Protein AF-A0A7S0IZT4-F1 (afdb_monomer)

Structure (mmCIF, N/CA/C/O backbone):
data_AF-A0A7S0IZT4-F1
#
_entry.id   AF-A0A7S0IZT4-F1
#
loop_
_atom_site.group_PDB
_atom_site.id
_atom_site.type_symbol
_atom_site.label_atom_id
_atom_site.label_alt_id
_atom_site.label_comp_id
_atom_site.label_asym_id
_atom_site.label_entity_id
_atom_site.label_seq_id
_atom_site.pdbx_PDB_ins_code
_atom_site.Cartn_x
_atom_site.Cartn_y
_atom_site.Cartn_z
_atom_site.occupancy
_atom_site.B_iso_or_equiv
_atom_site.auth_seq_id
_atom_site.auth_comp_id
_atom_site.auth_asym_id
_atom_site.auth_atom_id
_atom_site.pdbx_PDB_model_num
ATOM 1 N N . MET A 1 1 ? -9.070 1.674 18.987 1.00 66.88 1 MET A N 1
ATOM 2 C CA . MET A 1 1 ? -8.496 2.097 17.703 1.00 66.88 1 MET A CA 1
ATOM 3 C C . MET A 1 1 ? -9.563 2.800 16.899 1.00 66.88 1 MET A C 1
ATOM 5 O O . MET A 1 1 ? -10.712 2.363 16.929 1.00 66.88 1 MET A O 1
ATOM 9 N N . THR A 1 2 ? -9.201 3.891 16.240 1.00 89.88 2 THR A N 1
ATOM 10 C CA . THR A 1 2 ? -10.061 4.582 15.277 1.00 89.88 2 THR A CA 1
ATOM 11 C C . THR A 1 2 ? -10.132 3.794 13.964 1.00 89.88 2 THR A C 1
ATOM 13 O O . THR A 1 2 ? -9.333 2.888 13.719 1.00 89.88 2 THR A O 1
ATOM 16 N N . THR A 1 3 ? -11.087 4.129 13.096 1.00 91.69 3 THR A N 1
ATOM 17 C CA . THR A 1 3 ? -11.193 3.531 11.754 1.00 91.69 3 THR A CA 1
ATOM 18 C C . THR A 1 3 ? -9.904 3.720 10.945 1.00 91.69 3 THR A C 1
ATOM 20 O O . THR A 1 3 ? -9.439 2.771 10.318 1.00 91.69 3 THR A O 1
ATOM 23 N N . SER A 1 4 ? -9.287 4.904 11.008 1.00 93.06 4 SER A N 1
ATOM 24 C CA . SER A 1 4 ? -8.013 5.214 10.340 1.00 93.06 4 SER A CA 1
ATOM 25 C C . SER A 1 4 ? -6.856 4.363 10.869 1.00 93.06 4 SER A C 1
ATOM 27 O O . SER A 1 4 ? -6.096 3.788 10.092 1.00 93.06 4 SER A O 1
ATOM 29 N N . GLU A 1 5 ? -6.775 4.159 12.186 1.00 92.31 5 GLU A N 1
ATOM 30 C CA . GLU A 1 5 ? -5.763 3.276 12.774 1.00 92.31 5 GLU A CA 1
ATOM 31 C C . GLU A 1 5 ? -5.961 1.810 12.347 1.00 92.31 5 GLU A C 1
ATOM 33 O O . GLU A 1 5 ? -4.985 1.113 12.062 1.00 92.31 5 GLU A O 1
ATOM 38 N N . TYR A 1 6 ? -7.212 1.336 12.250 1.00 93.62 6 TYR A N 1
ATOM 39 C CA . TYR A 1 6 ? -7.504 -0.003 11.721 1.00 93.62 6 TYR A CA 1
ATOM 40 C C . TYR A 1 6 ? -7.120 -0.139 10.243 1.00 93.62 6 TYR A C 1
ATOM 42 O O . TYR A 1 6 ? -6.556 -1.166 9.861 1.00 93.62 6 TYR A O 1
ATOM 50 N N . ARG A 1 7 ? -7.355 0.895 9.421 1.00 95.31 7 ARG A N 1
ATOM 51 C CA . ARG A 1 7 ? -6.886 0.936 8.024 1.00 95.31 7 ARG A CA 1
ATOM 52 C C . ARG A 1 7 ? -5.367 0.848 7.952 1.00 95.31 7 ARG A C 1
ATOM 54 O O . ARG A 1 7 ? -4.853 0.034 7.189 1.00 95.31 7 ARG A O 1
ATOM 61 N N . CYS A 1 8 ? -4.653 1.613 8.781 1.00 94.56 8 CYS A N 1
ATOM 62 C CA . CYS A 1 8 ? -3.191 1.566 8.857 1.00 94.56 8 CYS A CA 1
ATOM 63 C C . CYS A 1 8 ? -2.689 0.161 9.195 1.00 94.56 8 CYS A C 1
ATOM 65 O O . CYS A 1 8 ? -1.823 -0.373 8.499 1.00 94.56 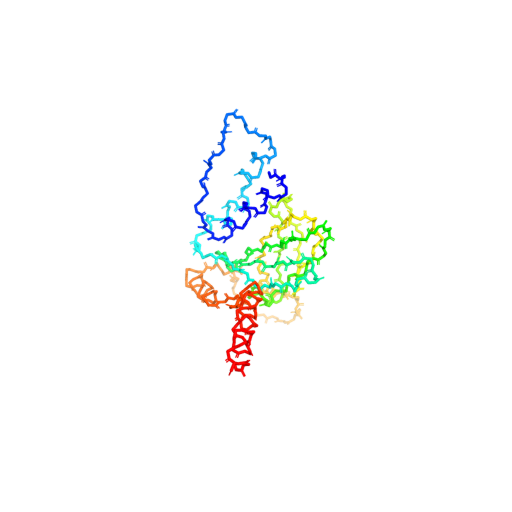8 CYS A O 1
ATOM 67 N N . GLN A 1 9 ? -3.253 -0.453 10.242 1.00 94.56 9 GLN A N 1
ATOM 68 C CA . GLN A 1 9 ? -2.879 -1.802 10.653 1.00 94.56 9 GLN A CA 1
ATOM 69 C C . GLN A 1 9 ? -3.091 -2.795 9.509 1.00 94.56 9 GLN A C 1
ATOM 71 O O . GLN A 1 9 ? -2.168 -3.533 9.168 1.00 94.56 9 GLN A O 1
ATOM 76 N N . PHE A 1 10 ? -4.279 -2.794 8.902 1.00 96.56 10 PHE A N 1
ATOM 77 C CA . PHE A 1 10 ? -4.620 -3.727 7.835 1.00 96.56 10 PHE A CA 1
ATOM 78 C C . PHE A 1 10 ? -3.732 -3.539 6.599 1.00 96.56 10 PHE A C 1
ATOM 80 O O . PHE A 1 10 ? -3.180 -4.514 6.093 1.00 96.56 10 PHE A O 1
ATOM 87 N N . ALA A 1 11 ? -3.510 -2.295 6.167 1.00 97.50 11 ALA A N 1
ATOM 88 C CA . ALA A 1 11 ? -2.683 -1.971 5.007 1.00 97.50 11 ALA A CA 1
ATOM 89 C C . ALA A 1 11 ? -1.222 -2.418 5.175 1.00 97.50 11 ALA A C 1
ATOM 91 O O . ALA A 1 11 ? -0.658 -3.043 4.275 1.00 97.50 11 ALA A O 1
ATOM 92 N N . ILE A 1 12 ? -0.608 -2.142 6.332 1.00 96.56 12 ILE A N 1
ATOM 93 C CA . ILE A 1 12 ? 0.779 -2.548 6.602 1.00 96.56 12 ILE A CA 1
ATOM 94 C C . ILE A 1 12 ? 0.888 -4.074 6.703 1.00 96.56 12 ILE A C 1
ATOM 96 O O . ILE A 1 12 ? 1.792 -4.663 6.107 1.00 96.56 12 ILE A O 1
ATOM 100 N N . TRP A 1 13 ? -0.052 -4.734 7.386 1.00 96.75 13 TRP A N 1
ATOM 101 C CA . TRP A 1 13 ? -0.076 -6.198 7.503 1.00 96.75 13 TRP A CA 1
ATOM 102 C C . TRP A 1 13 ? -0.230 -6.877 6.138 1.00 96.75 13 TRP A C 1
ATOM 104 O O . TRP A 1 13 ? 0.484 -7.835 5.820 1.00 96.75 13 TRP A O 1
ATOM 114 N N . ALA A 1 14 ? -1.117 -6.329 5.303 1.00 97.81 14 ALA A N 1
ATOM 115 C CA . ALA A 1 14 ? -1.338 -6.778 3.941 1.00 97.81 14 ALA A CA 1
ATOM 116 C C . ALA A 1 14 ? -0.065 -6.641 3.096 1.00 97.81 14 ALA A C 1
ATOM 118 O O . ALA A 1 14 ? 0.389 -7.623 2.505 1.00 97.81 14 ALA A O 1
ATOM 119 N N . LEU A 1 15 ? 0.561 -5.460 3.109 1.00 97.75 15 LEU A N 1
ATOM 120 C CA . LEU A 1 15 ? 1.788 -5.175 2.367 1.00 97.75 15 LEU A CA 1
ATOM 121 C C . LEU A 1 15 ? 2.958 -6.080 2.789 1.00 97.75 15 LEU A C 1
ATOM 123 O O . LEU A 1 15 ? 3.748 -6.514 1.948 1.00 97.75 15 LEU A O 1
ATOM 127 N N . MET A 1 16 ? 3.061 -6.402 4.079 1.00 96.25 16 MET A N 1
ATOM 128 C CA . MET A 1 16 ? 4.085 -7.300 4.622 1.00 96.25 16 MET A CA 1
ATOM 129 C C . MET A 1 16 ? 3.834 -8.786 4.316 1.00 96.25 16 MET A C 1
ATOM 131 O O . MET A 1 16 ? 4.639 -9.621 4.726 1.00 96.25 16 MET A O 1
ATOM 135 N N . LYS A 1 17 ? 2.757 -9.126 3.591 1.00 96.50 17 LYS A N 1
ATOM 136 C CA . LYS A 1 17 ? 2.346 -10.512 3.283 1.00 96.50 17 LYS A CA 1
AT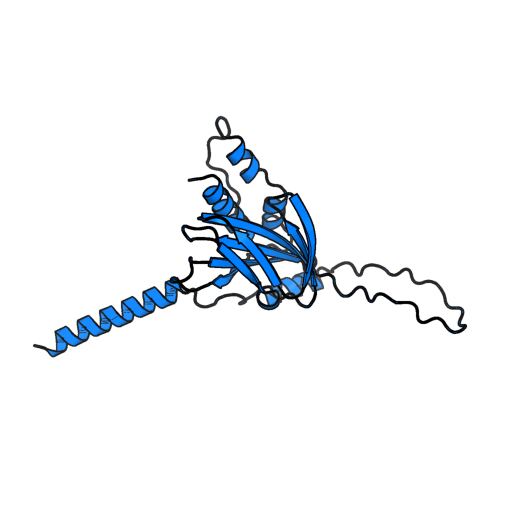OM 137 C C . LYS A 1 17 ? 2.144 -11.357 4.543 1.00 96.50 17 LYS A C 1
ATOM 139 O O . LYS A 1 17 ? 2.363 -12.567 4.539 1.00 96.50 17 LYS A O 1
ATOM 144 N N . ALA A 1 18 ? 1.761 -10.718 5.646 1.00 95.81 18 ALA A N 1
ATOM 145 C CA . ALA A 1 18 ? 1.507 -11.423 6.888 1.00 95.81 18 ALA A CA 1
ATOM 146 C C . ALA A 1 18 ? 0.134 -12.125 6.830 1.00 95.81 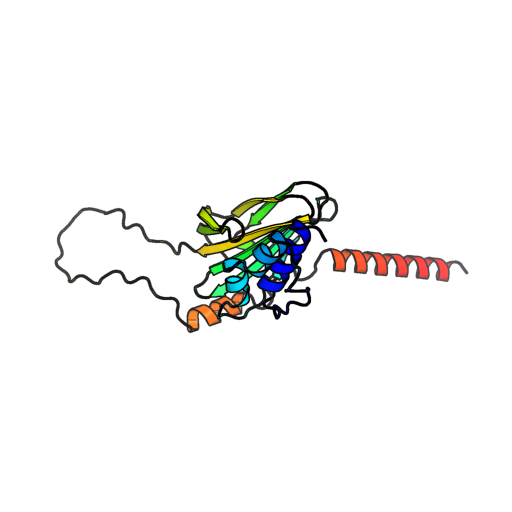18 ALA A C 1
ATOM 148 O O . ALA A 1 18 ? -0.761 -11.653 6.121 1.00 95.81 18 ALA A O 1
ATOM 149 N N . PRO A 1 19 ? -0.060 -13.239 7.562 1.00 95.81 19 PRO A N 1
ATOM 150 C CA . PRO A 1 19 ? -1.351 -13.920 7.614 1.00 95.81 19 PRO A CA 1
ATOM 15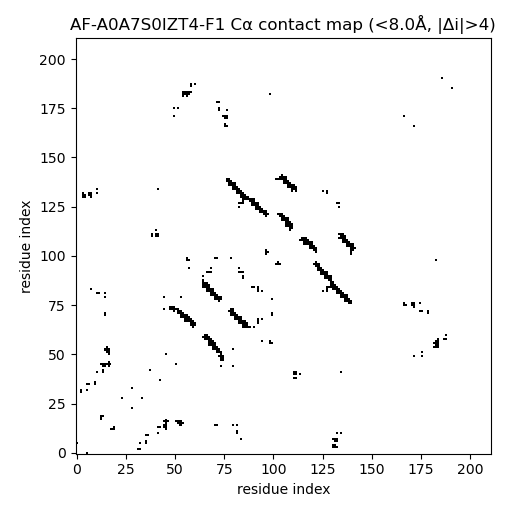1 C C . PRO A 1 19 ? -2.462 -12.986 8.114 1.00 95.81 19 PRO A C 1
ATOM 153 O O . PRO A 1 19 ? -2.328 -12.382 9.182 1.00 95.81 19 PRO A O 1
ATOM 156 N N . LEU A 1 20 ? -3.562 -12.886 7.363 1.00 94.56 20 LEU A N 1
ATOM 157 C CA . LEU A 1 20 ? -4.740 -12.086 7.717 1.00 94.56 20 LEU A CA 1
ATOM 158 C C . LEU A 1 20 ? -5.698 -12.899 8.601 1.00 94.56 20 LEU A C 1
ATOM 160 O O . LEU A 1 20 ? -6.739 -13.374 8.153 1.00 94.56 20 LEU A O 1
ATOM 164 N N . LEU A 1 21 ? -5.316 -13.098 9.864 1.00 91.62 21 LEU A N 1
ATOM 165 C CA . LEU A 1 21 ? -6.144 -13.782 10.861 1.00 91.62 21 LEU A CA 1
ATOM 166 C C . LEU A 1 21 ? -7.001 -12.766 11.621 1.00 91.62 21 LEU A C 1
ATOM 168 O O . LEU A 1 21 ? -6.474 -11.884 12.298 1.00 91.62 21 LEU A O 1
ATOM 172 N N . ILE A 1 22 ? -8.323 -12.905 11.525 1.00 89.50 22 ILE A N 1
ATOM 173 C CA . ILE A 1 22 ? -9.280 -12.030 12.210 1.00 89.50 22 ILE A CA 1
ATOM 174 C C . ILE A 1 22 ? -9.554 -12.598 13.605 1.00 89.50 22 ILE A C 1
ATOM 176 O O . ILE A 1 22 ? -9.986 -13.740 13.739 1.00 89.50 22 ILE A O 1
ATOM 180 N N . SER A 1 23 ? -9.308 -11.798 14.641 1.00 86.25 23 SER A N 1
ATOM 181 C CA . SER A 1 23 ? -9.591 -12.148 16.042 1.00 86.25 23 SER A CA 1
ATOM 182 C C . SER A 1 23 ? -10.772 -11.380 16.641 1.00 86.25 23 SER A C 1
ATOM 184 O O . SER A 1 23 ? -11.119 -11.595 17.801 1.00 86.25 23 SER A O 1
ATOM 186 N N . THR A 1 24 ? -11.376 -10.465 15.881 1.00 85.31 24 THR A N 1
ATOM 187 C CA . THR A 1 24 ? -12.525 -9.677 16.329 1.00 85.31 24 THR A CA 1
ATOM 188 C C . THR A 1 24 ? -13.806 -10.507 16.294 1.00 85.31 24 THR A C 1
ATOM 190 O O . THR A 1 24 ? -13.928 -11.454 15.518 1.00 85.31 24 THR A O 1
ATOM 193 N N . ASP A 1 25 ? -14.778 -10.145 17.133 1.00 88.50 25 ASP A N 1
ATOM 194 C CA . ASP A 1 25 ? -16.096 -10.779 17.123 1.00 88.50 25 ASP A CA 1
ATOM 195 C C . ASP A 1 25 ? -16.802 -10.501 15.788 1.00 88.50 25 ASP A C 1
ATOM 197 O O . ASP A 1 25 ? -17.251 -9.386 15.516 1.00 88.50 25 ASP A O 1
ATOM 201 N N . VAL A 1 26 ? -16.885 -11.529 14.942 1.00 88.19 26 VAL A N 1
ATOM 202 C CA . VAL A 1 26 ? -17.502 -11.430 13.616 1.00 88.19 26 VAL A CA 1
ATOM 203 C C . VAL A 1 26 ? -19.024 -11.314 13.666 1.00 88.19 26 VAL A C 1
ATOM 205 O O . VAL A 1 26 ? -19.631 -10.900 12.683 1.00 88.19 26 VAL A O 1
ATOM 208 N N . THR A 1 27 ? -19.644 -11.648 14.801 1.00 89.75 27 THR A N 1
ATOM 209 C CA . THR A 1 27 ? -21.096 -11.527 14.991 1.00 89.75 27 THR A CA 1
ATOM 210 C C . THR A 1 27 ? -21.519 -10.102 15.340 1.00 89.75 27 THR A C 1
ATOM 212 O O . THR A 1 27 ? -22.672 -9.733 15.125 1.00 89.75 27 THR A O 1
ATOM 215 N N . ASN A 1 28 ? -20.578 -9.291 15.831 1.00 89.94 28 ASN A N 1
ATOM 216 C CA . ASN A 1 28 ? -20.824 -7.944 16.330 1.00 89.94 28 ASN A CA 1
ATOM 217 C C . ASN A 1 28 ? -19.724 -6.959 15.899 1.00 89.94 28 ASN A C 1
ATOM 219 O O . ASN A 1 28 ? -19.143 -6.240 16.716 1.00 89.94 28 ASN A O 1
ATOM 223 N N . MET A 1 29 ? -19.410 -6.929 14.602 1.00 90.56 29 MET A N 1
ATOM 224 C CA . MET A 1 29 ? -18.477 -5.949 14.044 1.00 90.56 29 MET A CA 1
ATOM 225 C C . MET A 1 29 ? -19.197 -4.737 13.452 1.00 90.56 29 MET A C 1
ATOM 227 O O . MET A 1 29 ? -20.296 -4.841 12.910 1.00 90.56 29 MET A O 1
ATOM 231 N N . SER A 1 30 ? -18.553 -3.572 13.528 1.00 92.62 30 SER A N 1
ATOM 232 C CA . SER A 1 30 ? -19.069 -2.368 12.874 1.00 92.62 30 SER A CA 1
ATOM 233 C C . SER A 1 30 ? -18.979 -2.490 11.349 1.00 92.62 30 SER A C 1
ATOM 235 O O . SER A 1 30 ? -18.071 -3.142 10.830 1.00 92.62 30 SER A O 1
ATOM 237 N N . ALA A 1 31 ? -19.867 -1.806 10.623 1.00 93.25 31 ALA A N 1
ATOM 238 C CA . ALA A 1 31 ? -19.817 -1.761 9.159 1.00 93.25 31 ALA A CA 1
ATOM 239 C C . ALA A 1 31 ? -18.469 -1.229 8.638 1.00 93.25 31 ALA A C 1
ATOM 241 O O . ALA A 1 31 ? -17.926 -1.776 7.687 1.00 93.25 31 ALA A O 1
ATOM 242 N N . ALA A 1 32 ? -17.886 -0.236 9.318 1.00 92.81 32 ALA A N 1
ATOM 243 C CA . ALA A 1 32 ? -16.570 0.302 8.975 1.00 92.81 32 ALA A CA 1
ATOM 244 C C . ALA A 1 32 ? -15.444 -0.730 9.168 1.00 92.81 32 ALA A C 1
ATOM 246 O O . ALA A 1 32 ? -14.514 -0.799 8.372 1.00 92.81 32 ALA A O 1
ATOM 247 N N . THR A 1 33 ? -15.517 -1.558 10.216 1.00 92.75 33 THR A N 1
ATOM 248 C CA . THR A 1 33 ? -14.560 -2.657 10.421 1.00 92.75 33 THR A CA 1
ATOM 249 C C . THR A 1 33 ? -14.703 -3.712 9.332 1.00 92.75 33 THR A C 1
ATOM 251 O O . THR A 1 33 ? -13.692 -4.166 8.800 1.00 92.75 33 THR A O 1
ATOM 254 N N . LEU A 1 34 ? -15.941 -4.079 8.989 1.00 93.94 34 LEU A N 1
ATOM 255 C CA . LEU A 1 34 ? -16.211 -5.029 7.917 1.00 93.94 34 LEU A CA 1
ATOM 256 C C . LEU A 1 34 ? -15.647 -4.520 6.590 1.00 93.94 34 LEU A C 1
ATOM 258 O O . LEU A 1 34 ? -14.902 -5.249 5.954 1.00 93.94 34 LEU A O 1
ATOM 262 N N . GLU A 1 35 ? -15.923 -3.264 6.234 1.00 95.12 35 GLU A N 1
ATOM 263 C CA . GLU A 1 35 ? -15.427 -2.613 5.016 1.00 95.12 35 GLU A CA 1
ATOM 264 C C . GLU A 1 35 ? -13.899 -2.699 4.897 1.00 95.12 35 GLU A C 1
ATOM 266 O O . GLU A 1 35 ? -13.380 -3.076 3.847 1.00 95.12 35 GLU A O 1
ATOM 271 N N . ILE A 1 36 ? -13.175 -2.424 5.990 1.00 95.38 36 ILE A N 1
ATOM 272 C CA . ILE A 1 36 ? -11.712 -2.544 6.030 1.00 95.38 36 ILE A CA 1
ATOM 273 C C . ILE A 1 36 ? -11.286 -3.995 5.800 1.00 95.38 36 ILE A C 1
ATOM 275 O O . ILE A 1 36 ? -10.463 -4.260 4.928 1.00 95.38 36 ILE A O 1
ATOM 279 N N . LEU A 1 37 ? -11.843 -4.936 6.569 1.00 95.31 37 LEU A N 1
ATOM 280 C CA . LEU A 1 37 ? -11.445 -6.345 6.524 1.00 95.31 37 LEU A CA 1
ATOM 281 C C . LEU A 1 37 ? -11.852 -7.043 5.221 1.00 95.31 37 LEU A C 1
ATOM 283 O O . LEU A 1 37 ? -11.232 -8.039 4.859 1.00 95.31 37 LEU A O 1
ATOM 287 N N . SER A 1 38 ? -12.872 -6.537 4.525 1.00 96.12 38 SER A N 1
ATOM 288 C CA . SER A 1 38 ? -13.353 -7.059 3.246 1.00 96.12 38 SER A CA 1
ATOM 289 C C . SER A 1 38 ? -12.814 -6.306 2.029 1.00 96.12 38 SER A C 1
ATOM 291 O O . SER A 1 38 ? -13.245 -6.598 0.914 1.00 96.12 38 SER A O 1
ATOM 293 N N . ASN A 1 39 ? -11.907 -5.335 2.199 1.00 98.12 39 ASN A N 1
ATOM 294 C CA . ASN A 1 39 ? -11.353 -4.582 1.075 1.00 98.12 39 ASN A CA 1
ATOM 295 C C . ASN A 1 39 ? -10.545 -5.515 0.155 1.00 98.12 39 ASN A C 1
ATOM 297 O O . ASN A 1 39 ? -9.425 -5.930 0.466 1.00 98.12 39 ASN A O 1
ATOM 301 N N . THR A 1 40 ? -11.132 -5.842 -0.995 1.00 98.31 40 THR A N 1
ATOM 302 C CA . THR A 1 40 ? -10.590 -6.833 -1.934 1.00 98.31 40 THR A CA 1
ATOM 303 C C . THR A 1 40 ? -9.277 -6.398 -2.575 1.00 98.31 40 THR A C 1
ATOM 305 O O . THR A 1 40 ? -8.425 -7.249 -2.816 1.00 98.31 40 THR A O 1
ATOM 308 N N . ASP A 1 41 ? -9.058 -5.098 -2.771 1.00 98.50 41 ASP A N 1
ATOM 309 C CA . ASP A 1 41 ? -7.831 -4.571 -3.368 1.00 98.50 41 ASP A CA 1
ATOM 310 C C . ASP A 1 41 ? -6.642 -4.698 -2.408 1.00 98.50 41 ASP A C 1
ATOM 312 O O . ASP A 1 41 ? -5.560 -5.153 -2.789 1.00 98.50 41 ASP A O 1
ATOM 316 N N . VAL A 1 42 ? -6.848 -4.387 -1.126 1.00 98.38 42 VAL A N 1
ATOM 317 C CA . VAL A 1 42 ? -5.823 -4.572 -0.087 1.00 98.38 42 VAL A CA 1
ATOM 318 C C . VAL A 1 42 ? -5.568 -6.063 0.176 1.00 98.38 42 VAL A C 1
ATOM 320 O O . VAL A 1 42 ? -4.417 -6.478 0.345 1.00 98.38 42 VAL A O 1
ATOM 323 N N . ILE A 1 43 ? -6.606 -6.905 0.132 1.00 98.56 43 ILE A N 1
ATOM 324 C CA . ILE A 1 43 ? -6.446 -8.367 0.195 1.00 98.56 43 ILE A CA 1
ATOM 325 C C . ILE A 1 43 ? -5.651 -8.878 -1.012 1.00 98.56 43 ILE A C 1
ATOM 327 O O . ILE A 1 43 ? -4.757 -9.706 -0.839 1.00 98.56 43 ILE A O 1
ATOM 331 N N . ALA A 1 44 ? -5.910 -8.372 -2.220 1.00 98.38 44 ALA A N 1
ATOM 332 C CA . ALA A 1 44 ? -5.175 -8.753 -3.424 1.00 98.38 44 ALA A CA 1
ATOM 333 C C . ALA A 1 44 ? -3.693 -8.368 -3.333 1.00 98.38 44 ALA A C 1
ATOM 335 O O . ALA A 1 44 ? -2.835 -9.133 -3.774 1.00 98.38 44 ALA A O 1
ATOM 336 N N . ILE A 1 45 ? -3.368 -7.236 -2.693 1.00 98.44 45 ILE A N 1
ATOM 337 C CA . ILE A 1 45 ? -1.983 -6.917 -2.332 1.00 98.44 45 ILE A CA 1
ATOM 338 C C . ILE A 1 45 ? -1.418 -8.018 -1.435 1.00 98.44 45 ILE A C 1
ATOM 340 O O . ILE A 1 45 ? -0.343 -8.518 -1.736 1.00 98.44 45 ILE A O 1
ATOM 344 N N . ASN A 1 46 ? -2.097 -8.436 -0.366 1.00 98.44 46 ASN A N 1
ATOM 345 C CA . ASN A 1 46 ? -1.587 -9.483 0.528 1.00 98.44 46 ASN A CA 1
ATOM 346 C C . ASN A 1 46 ? -1.404 -10.843 -0.171 1.00 98.44 46 ASN A C 1
ATOM 348 O O . ASN A 1 46 ? -0.393 -11.507 0.046 1.00 98.44 46 ASN A O 1
ATOM 352 N N . GLN A 1 47 ? -2.352 -11.221 -1.028 1.00 97.81 47 GLN A N 1
ATOM 353 C CA . GLN A 1 47 ? -2.438 -12.530 -1.684 1.00 97.81 47 GLN A CA 1
ATOM 354 C C . GLN A 1 47 ? -1.730 -12.595 -3.048 1.00 97.81 47 GLN A C 1
ATOM 356 O O . GLN A 1 47 ? -1.831 -13.599 -3.751 1.00 97.81 47 GLN A O 1
ATOM 361 N N . ASP A 1 48 ? -1.018 -11.539 -3.449 1.00 97.75 48 ASP A N 1
ATOM 362 C CA . ASP A 1 48 ? -0.307 -11.522 -4.726 1.00 97.75 48 ASP A CA 1
ATOM 363 C C . ASP A 1 48 ? 0.705 -12.675 -4.835 1.00 97.75 48 ASP A C 1
ATOM 365 O O . ASP A 1 48 ? 1.510 -12.910 -3.927 1.00 97.75 48 ASP A O 1
ATOM 369 N N . ALA A 1 49 ? 0.692 -13.341 -5.993 1.00 94.88 49 ALA A N 1
ATOM 370 C CA . ALA A 1 49 ? 1.449 -14.560 -6.266 1.00 94.88 49 ALA A CA 1
ATOM 371 C C . ALA A 1 49 ? 2.972 -14.410 -6.118 1.00 94.88 49 ALA A C 1
ATOM 373 O O . ALA A 1 49 ? 3.667 -15.413 -5.955 1.00 94.88 49 ALA A O 1
ATOM 374 N N . LEU A 1 50 ? 3.505 -13.182 -6.153 1.00 93.88 50 LEU A N 1
ATOM 375 C CA . LEU A 1 50 ? 4.931 -12.952 -5.956 1.00 93.88 50 LEU A CA 1
ATOM 376 C C . LEU A 1 50 ? 5.373 -13.253 -4.517 1.00 93.88 50 LEU A C 1
ATOM 378 O O . LEU A 1 50 ? 6.530 -13.603 -4.294 1.00 93.88 50 LEU A O 1
ATOM 382 N N . GLY A 1 51 ? 4.476 -13.100 -3.534 1.00 93.50 51 GLY A N 1
ATOM 383 C CA . GLY A 1 51 ? 4.729 -13.454 -2.132 1.00 93.50 51 GLY A CA 1
ATOM 384 C C . GLY A 1 51 ? 5.850 -12.664 -1.441 1.00 93.50 51 GLY A C 1
ATOM 385 O O . GLY A 1 51 ? 6.310 -13.051 -0.370 1.00 93.50 51 GLY A O 1
ATOM 386 N N . VAL A 1 52 ? 6.322 -11.561 -2.030 1.00 95.12 52 VAL A N 1
ATOM 387 C CA . VAL A 1 52 ? 7.420 -10.758 -1.474 1.00 95.12 52 VAL A CA 1
ATOM 388 C C . VAL A 1 52 ? 6.874 -9.662 -0.563 1.00 95.12 52 VAL A C 1
ATOM 390 O O . VAL A 1 52 ? 6.087 -8.821 -0.993 1.00 95.12 52 VAL A O 1
ATOM 393 N N . ALA A 1 53 ? 7.327 -9.646 0.692 1.00 95.38 53 ALA A N 1
ATOM 394 C CA . ALA A 1 53 ? 6.977 -8.613 1.663 1.00 95.38 53 ALA A CA 1
ATOM 395 C C . ALA A 1 53 ? 7.466 -7.223 1.235 1.00 95.38 53 ALA A C 1
ATOM 397 O O . ALA A 1 53 ? 8.636 -7.041 0.874 1.00 95.38 53 ALA A O 1
ATOM 398 N N . GLY A 1 54 ? 6.570 -6.238 1.329 1.00 95.19 54 GLY A N 1
ATOM 399 C CA . GLY A 1 54 ? 6.923 -4.833 1.195 1.00 95.19 54 GLY A CA 1
ATOM 400 C C . GLY A 1 54 ? 7.735 -4.318 2.380 1.00 95.19 54 GLY A C 1
ATOM 401 O O . GLY A 1 54 ? 7.919 -4.989 3.398 1.00 95.19 54 GLY A O 1
ATOM 402 N N . ARG A 1 55 ? 8.299 -3.126 2.204 1.00 94.56 55 ARG A N 1
ATOM 403 C CA . ARG A 1 55 ? 9.321 -2.550 3.076 1.00 94.56 55 ARG A CA 1
ATOM 404 C C . ARG A 1 55 ? 9.169 -1.048 3.167 1.00 94.56 55 ARG A C 1
ATOM 406 O O . ARG A 1 55 ? 8.656 -0.415 2.250 1.00 94.56 55 ARG A O 1
ATOM 413 N N . LEU A 1 56 ? 9.696 -0.482 4.243 1.00 94.38 56 LEU A N 1
ATOM 414 C CA . LEU A 1 56 ? 9.891 0.953 4.366 1.00 94.38 56 LEU A CA 1
ATOM 415 C C . LEU A 1 56 ? 10.936 1.402 3.336 1.00 94.38 56 LEU A C 1
ATOM 417 O O . LEU A 1 56 ? 12.081 0.945 3.373 1.00 94.38 56 LEU A O 1
ATOM 421 N N . VAL A 1 57 ? 10.538 2.271 2.410 1.00 93.75 57 VAL A N 1
ATOM 422 C CA . VAL A 1 57 ? 11.411 2.802 1.350 1.00 93.75 57 VAL A CA 1
ATOM 423 C C . VAL A 1 57 ? 11.769 4.268 1.564 1.00 93.75 57 VAL A C 1
ATOM 425 O O . VAL A 1 57 ? 12.802 4.718 1.079 1.00 93.75 57 VAL A O 1
ATOM 428 N N . GLU A 1 58 ? 10.970 4.998 2.341 1.00 90.88 58 GLU A N 1
ATOM 429 C CA . GLU A 1 58 ? 11.279 6.358 2.772 1.00 90.88 58 GLU A CA 1
ATOM 430 C C . GLU A 1 58 ? 10.684 6.622 4.158 1.00 90.88 58 GLU A C 1
ATOM 432 O O . GLU A 1 58 ? 9.554 6.233 4.444 1.00 90.88 58 GLU A O 1
ATOM 437 N N . GLU A 1 59 ? 11.438 7.303 5.015 1.00 89.25 59 GLU A N 1
ATOM 438 C CA . GLU A 1 59 ? 10.979 7.785 6.317 1.00 89.25 59 GLU A CA 1
ATOM 439 C C . GLU A 1 59 ? 11.454 9.224 6.494 1.00 89.25 59 GLU A C 1
ATOM 441 O O . GLU A 1 59 ? 12.643 9.516 6.336 1.00 89.25 59 GLU A O 1
ATOM 446 N N . ARG A 1 60 ? 10.519 10.127 6.794 1.00 80.00 60 ARG A N 1
ATOM 447 C CA . ARG A 1 60 ? 10.824 11.530 7.070 1.00 80.00 60 ARG A CA 1
ATOM 448 C C . ARG A 1 60 ? 11.198 11.706 8.555 1.00 80.00 60 ARG A C 1
ATOM 450 O O . ARG A 1 60 ? 10.671 10.964 9.390 1.00 80.00 60 ARG A O 1
ATOM 457 N N . PRO A 1 61 ? 12.104 12.643 8.907 1.00 66.25 61 PRO A N 1
ATOM 458 C CA . PRO A 1 61 ? 12.571 12.777 10.283 1.00 66.25 61 PRO A CA 1
ATOM 459 C C . PRO A 1 61 ? 11.463 13.168 11.291 1.00 66.25 61 PRO A C 1
ATOM 461 O O . PRO A 1 61 ? 10.409 13.666 10.893 1.00 66.25 61 PRO A O 1
ATOM 464 N N . PRO A 1 62 ? 11.684 12.930 12.601 1.00 58.31 62 PRO A N 1
ATOM 465 C CA . PRO A 1 62 ? 10.692 13.113 13.673 1.00 58.31 62 PRO A CA 1
ATOM 466 C C . PRO A 1 62 ? 10.096 14.513 13.824 1.00 58.31 62 PRO A C 1
ATOM 468 O O . PRO A 1 62 ? 8.965 14.660 14.273 1.00 58.31 62 PRO A O 1
ATOM 471 N N . ASP A 1 63 ? 10.856 15.542 13.463 1.00 63.28 63 ASP A N 1
ATOM 472 C CA . ASP A 1 63 ? 10.410 16.936 13.459 1.00 63.28 63 ASP A CA 1
ATOM 473 C C . ASP A 1 63 ? 9.367 17.223 12.365 1.00 63.28 63 ASP A C 1
ATOM 475 O O . ASP A 1 63 ? 8.662 18.229 12.425 1.00 63.28 63 ASP A O 1
ATOM 479 N N . ALA A 1 64 ? 9.211 16.310 11.404 1.00 57.97 64 ALA A N 1
ATOM 480 C CA . ALA A 1 64 ? 8.237 16.370 10.331 1.00 57.97 64 ALA A CA 1
ATOM 481 C C . ALA A 1 64 ? 7.287 15.160 10.380 1.00 57.97 64 ALA A C 1
ATOM 483 O O . ALA A 1 64 ? 7.454 14.195 9.640 1.00 57.97 64 ALA A O 1
ATOM 484 N N . ALA A 1 65 ? 6.273 15.230 11.247 1.00 66.69 65 ALA A N 1
ATOM 485 C CA . ALA A 1 65 ? 5.063 14.391 11.278 1.00 66.69 65 ALA A CA 1
ATOM 486 C C . ALA A 1 65 ? 5.227 12.855 11.138 1.00 66.69 65 ALA A C 1
ATOM 488 O O . ALA A 1 65 ? 4.247 12.157 10.891 1.00 66.69 65 ALA A O 1
ATOM 489 N N . HIS A 1 66 ? 6.434 12.305 11.321 1.00 83.94 66 HIS A N 1
ATOM 490 C CA . HIS A 1 66 ? 6.731 10.870 11.231 1.00 83.94 66 HIS A CA 1
ATOM 491 C C . HIS A 1 66 ? 6.156 10.182 9.976 1.00 83.94 66 HIS A C 1
ATOM 493 O O . HIS A 1 66 ? 5.585 9.092 10.044 1.00 83.94 66 HIS A O 1
ATOM 499 N N . LEU A 1 67 ? 6.296 10.828 8.819 1.00 91.75 67 LEU A N 1
ATOM 500 C CA . LEU A 1 67 ? 5.743 10.335 7.557 1.00 91.75 67 LEU A CA 1
ATOM 501 C C . LEU A 1 67 ? 6.562 9.166 7.013 1.00 91.75 67 LEU A C 1
ATOM 503 O O . LEU A 1 67 ? 7.794 9.227 6.964 1.00 91.75 67 LEU A O 1
ATOM 507 N N . GLN A 1 68 ? 5.876 8.121 6.562 1.00 94.12 68 GLN A N 1
ATOM 508 C CA . GLN A 1 68 ? 6.506 6.923 6.021 1.00 94.12 68 GLN A CA 1
ATOM 509 C C . GLN A 1 68 ? 5.932 6.564 4.652 1.00 94.12 68 GLN A C 1
ATOM 511 O O . GLN A 1 68 ? 4.728 6.654 4.414 1.00 94.12 68 GLN A O 1
ATOM 516 N N . VAL A 1 69 ? 6.808 6.103 3.765 1.00 95.94 69 VAL A N 1
ATOM 517 C CA . VAL A 1 69 ? 6.447 5.489 2.488 1.00 95.94 69 VAL A CA 1
ATOM 518 C C . VAL A 1 69 ? 6.916 4.050 2.532 1.00 95.94 69 VAL A C 1
ATOM 520 O O . VAL A 1 69 ? 8.112 3.763 2.642 1.00 95.94 69 VAL A O 1
ATOM 523 N N . TRP A 1 70 ? 5.961 3.142 2.431 1.00 97.56 70 TRP A N 1
ATOM 524 C CA . TRP A 1 70 ? 6.210 1.722 2.308 1.00 97.56 70 TRP A CA 1
ATOM 525 C C . TRP A 1 70 ? 5.883 1.280 0.891 1.00 97.56 70 TRP A C 1
ATOM 527 O O . TRP A 1 70 ? 4.936 1.773 0.281 1.00 97.56 70 TRP A O 1
ATOM 537 N N . ALA A 1 71 ? 6.662 0.348 0.358 1.00 97.69 71 ALA A N 1
ATOM 538 C CA . ALA A 1 71 ? 6.402 -0.209 -0.955 1.00 97.69 71 ALA A CA 1
ATOM 539 C C . ALA A 1 71 ? 6.845 -1.668 -1.048 1.00 97.69 71 ALA A C 1
ATOM 541 O O . ALA A 1 71 ? 7.751 -2.104 -0.335 1.00 97.69 71 ALA A O 1
ATOM 542 N N . GLY A 1 72 ? 6.209 -2.433 -1.926 1.00 96.69 72 GLY A N 1
ATOM 543 C CA . GLY A 1 72 ? 6.552 -3.829 -2.176 1.00 96.69 72 GLY A CA 1
ATOM 544 C C . GLY A 1 72 ? 6.222 -4.244 -3.603 1.00 96.69 72 GLY A C 1
ATOM 545 O O . GLY A 1 72 ? 5.260 -3.727 -4.179 1.00 96.69 72 GLY A O 1
ATOM 546 N N . PRO A 1 73 ? 6.993 -5.174 -4.186 1.00 97.00 73 PRO A N 1
ATOM 547 C CA . PRO A 1 73 ? 6.721 -5.642 -5.529 1.00 97.00 73 PRO A CA 1
ATOM 548 C C . PRO A 1 73 ? 5.489 -6.542 -5.530 1.00 97.00 73 PRO A C 1
ATOM 550 O O . PRO A 1 73 ? 5.261 -7.334 -4.613 1.00 97.00 73 PRO A O 1
ATOM 553 N N . LEU A 1 74 ? 4.731 -6.440 -6.609 1.00 97.12 74 LEU A N 1
ATOM 554 C CA . LEU A 1 74 ? 3.667 -7.360 -6.972 1.00 97.12 74 LEU A CA 1
ATOM 555 C C . LEU A 1 74 ? 4.028 -8.044 -8.294 1.00 97.12 74 LEU A C 1
ATOM 557 O O . LEU A 1 74 ? 4.924 -7.601 -9.021 1.00 97.12 74 LEU A O 1
ATOM 561 N N . SER A 1 75 ? 3.312 -9.116 -8.611 1.00 94.38 75 SER A N 1
ATOM 562 C CA . SER A 1 75 ? 3.392 -9.791 -9.906 1.00 94.38 75 SER A CA 1
ATOM 563 C C . SER A 1 75 ? 3.164 -8.819 -11.070 1.00 94.38 75 SER A C 1
ATOM 565 O O . SER A 1 75 ? 2.489 -7.788 -10.922 1.00 94.38 75 SER A O 1
ATOM 567 N N . ALA A 1 76 ? 3.709 -9.157 -12.242 1.00 91.19 76 ALA A N 1
ATOM 568 C CA . ALA A 1 76 ? 3.596 -8.342 -13.454 1.00 91.19 76 ALA A CA 1
ATOM 569 C C . ALA A 1 76 ? 4.240 -6.942 -13.337 1.00 91.19 76 ALA A C 1
ATOM 571 O O . ALA A 1 76 ? 3.742 -5.965 -13.893 1.00 91.19 76 ALA A O 1
ATOM 572 N N . GLY A 1 77 ? 5.332 -6.823 -12.572 1.00 91.38 77 GLY A N 1
ATOM 573 C CA . GLY A 1 77 ? 6.101 -5.575 -12.444 1.00 91.38 77 GLY A CA 1
ATOM 574 C C . GLY A 1 77 ? 5.391 -4.447 -11.688 1.00 91.38 77 GLY A C 1
ATOM 575 O O . GLY A 1 77 ? 5.915 -3.338 -11.604 1.00 91.38 77 GLY A O 1
ATOM 576 N N . ARG A 1 78 ? 4.207 -4.712 -11.130 1.00 96.12 78 ARG A N 1
ATOM 577 C CA . ARG A 1 78 ? 3.438 -3.746 -10.340 1.00 96.12 78 ARG A CA 1
ATOM 578 C C . ARG A 1 78 ? 4.092 -3.510 -8.977 1.00 96.12 78 ARG A C 1
ATOM 580 O O . ARG A 1 78 ? 4.884 -4.326 -8.493 1.00 96.12 78 ARG A O 1
ATOM 587 N N . VAL A 1 79 ? 3.719 -2.410 -8.332 1.00 97.75 79 VAL A N 1
ATOM 588 C CA . VAL A 1 79 ? 4.162 -2.053 -6.978 1.00 97.75 79 VAL A CA 1
ATOM 589 C C . VAL A 1 79 ? 2.960 -1.701 -6.115 1.00 97.75 79 VAL A C 1
ATOM 591 O O . VAL A 1 79 ? 2.153 -0.862 -6.499 1.00 97.75 79 VAL A O 1
ATOM 594 N N . ALA A 1 80 ? 2.867 -2.300 -4.931 1.00 98.44 80 ALA A N 1
ATOM 595 C CA . ALA A 1 80 ? 1.991 -1.813 -3.872 1.00 98.44 80 ALA A CA 1
ATOM 596 C C . ALA A 1 80 ? 2.704 -0.695 -3.107 1.00 98.44 80 ALA A C 1
ATOM 598 O O . ALA A 1 80 ? 3.863 -0.864 -2.724 1.00 98.44 80 ALA A O 1
ATOM 599 N N . VAL A 1 81 ? 2.019 0.420 -2.867 1.00 98.31 81 VAL A N 1
ATOM 600 C CA . VAL A 1 81 ? 2.541 1.585 -2.147 1.00 98.31 81 VAL A CA 1
ATOM 601 C C . VAL A 1 81 ? 1.594 1.945 -1.017 1.00 98.31 81 VAL A C 1
ATOM 603 O O . VAL A 1 81 ? 0.383 2.004 -1.202 1.00 98.31 81 VAL A O 1
ATOM 606 N N . VAL A 1 82 ? 2.159 2.218 0.150 1.00 98.38 82 VAL A N 1
ATOM 607 C CA . VAL A 1 82 ? 1.439 2.654 1.339 1.00 98.38 82 VAL A CA 1
ATOM 608 C C . VAL A 1 82 ? 2.071 3.953 1.834 1.00 98.38 82 VAL A C 1
ATOM 610 O O . VAL A 1 82 ? 3.245 3.981 2.208 1.00 98.38 82 VAL A O 1
ATOM 613 N N . LEU A 1 83 ? 1.294 5.034 1.813 1.00 97.69 83 LEU A N 1
ATOM 614 C CA . LEU A 1 83 ? 1.670 6.333 2.368 1.00 97.69 83 LEU A CA 1
ATOM 615 C C . LEU A 1 83 ? 1.057 6.439 3.760 1.00 97.69 83 LEU A C 1
ATOM 617 O O . LEU A 1 83 ? -0.164 6.489 3.882 1.00 97.69 83 LEU A O 1
ATOM 621 N N . TRP A 1 84 ? 1.887 6.444 4.799 1.00 96.44 84 TRP A N 1
ATOM 622 C CA . TRP A 1 84 ? 1.427 6.397 6.183 1.00 96.44 84 TRP A CA 1
ATOM 623 C C . TRP A 1 84 ? 1.798 7.676 6.926 1.00 96.44 84 TRP A C 1
ATOM 625 O O . TRP A 1 84 ? 2.978 8.013 7.070 1.00 96.44 84 TRP A O 1
ATOM 635 N N . ASN A 1 85 ? 0.775 8.378 7.412 1.00 94.94 85 ASN A N 1
ATOM 636 C CA . ASN A 1 85 ? 0.933 9.521 8.292 1.00 94.94 85 ASN A CA 1
ATOM 637 C C . ASN A 1 85 ? 0.814 9.071 9.751 1.00 94.94 85 ASN A C 1
ATOM 639 O O . ASN A 1 85 ? -0.259 8.685 10.207 1.00 94.94 85 ASN A O 1
ATOM 643 N N . ARG A 1 86 ? 1.922 9.135 10.491 1.00 91.81 86 ARG A N 1
ATOM 644 C CA . ARG A 1 86 ? 1.959 8.821 11.929 1.00 91.81 86 ARG A CA 1
ATOM 645 C C . ARG A 1 86 ? 1.899 10.069 12.811 1.00 91.81 86 ARG A C 1
ATOM 647 O O . ARG A 1 86 ? 2.120 9.974 14.015 1.00 91.81 86 ARG A O 1
ATOM 654 N N . GLY A 1 87 ? 1.695 11.232 12.202 1.00 90.75 87 GLY A N 1
ATOM 655 C CA . GLY A 1 87 ? 1.581 12.511 12.876 1.00 90.75 87 GLY A CA 1
ATOM 656 C C . GLY A 1 87 ? 0.147 12.836 13.278 1.00 90.75 87 GLY A C 1
ATOM 657 O O . GLY A 1 87 ? -0.809 12.160 12.907 1.00 90.75 87 GLY A O 1
ATOM 658 N N . GLU A 1 88 ? 0.022 13.938 14.012 1.00 90.31 88 GLU A N 1
ATOM 659 C CA . GLU A 1 88 ? -1.230 14.397 14.629 1.00 90.31 88 GLU A CA 1
ATOM 660 C C . GLU A 1 88 ? -2.076 15.307 13.724 1.00 90.31 88 GLU A C 1
ATOM 662 O O . GLU A 1 88 ? -3.175 15.719 14.088 1.00 90.31 88 GLU A O 1
ATOM 667 N N . THR A 1 89 ? -1.574 15.661 12.540 1.00 92.12 89 THR A N 1
ATOM 668 C CA . THR A 1 89 ? -2.257 16.547 11.589 1.00 92.12 89 THR A CA 1
ATOM 669 C C . THR A 1 89 ? -2.236 15.957 10.191 1.00 92.12 89 THR A C 1
ATOM 671 O O . THR A 1 89 ? -1.418 15.090 9.894 1.00 92.12 89 THR A O 1
ATOM 674 N N . MET A 1 90 ? -3.134 16.421 9.318 1.00 94.69 90 MET A N 1
ATOM 675 C CA . MET A 1 90 ? -3.088 16.068 7.899 1.00 94.69 90 MET A CA 1
ATOM 676 C C . MET A 1 90 ? -1.769 16.541 7.281 1.00 94.69 90 MET A C 1
ATOM 678 O O . MET A 1 90 ? -1.339 17.670 7.521 1.00 94.69 90 MET A O 1
ATOM 682 N N . GLN A 1 91 ? -1.140 15.682 6.484 1.00 94.50 91 GLN A N 1
ATOM 683 C CA . GLN A 1 91 ? 0.160 15.947 5.878 1.00 94.50 91 GLN A CA 1
ATOM 684 C C . GLN A 1 91 ? 0.186 15.514 4.421 1.00 94.50 91 GLN A C 1
ATOM 686 O O . GLN A 1 91 ? -0.395 14.494 4.049 1.00 94.50 91 GLN A O 1
ATOM 691 N N . GLU A 1 92 ? 0.918 16.269 3.608 1.00 94.50 92 GLU A N 1
ATOM 692 C CA . GLU A 1 92 ? 1.234 15.871 2.245 1.00 94.50 92 GLU A CA 1
ATOM 693 C C . GLU A 1 92 ? 2.427 14.904 2.252 1.00 94.50 92 GLU A C 1
ATOM 695 O O . GLU A 1 92 ? 3.538 15.234 2.691 1.00 94.50 92 GLU A O 1
ATOM 700 N N . ILE A 1 93 ? 2.195 13.692 1.754 1.00 94.56 93 ILE A N 1
ATOM 701 C CA . ILE A 1 93 ? 3.213 12.659 1.596 1.00 94.56 93 ILE A CA 1
ATOM 702 C C . ILE A 1 93 ? 3.553 12.529 0.115 1.00 94.56 93 ILE A C 1
ATOM 704 O O . ILE A 1 93 ? 2.678 12.342 -0.731 1.00 94.56 93 ILE A O 1
ATOM 708 N N . LEU A 1 94 ? 4.851 12.592 -0.179 1.00 93.56 94 LEU A N 1
ATOM 709 C CA . LEU A 1 94 ? 5.422 12.434 -1.510 1.00 93.56 94 LEU A CA 1
ATOM 710 C C . LEU A 1 94 ? 6.185 11.109 -1.555 1.00 93.56 94 LEU A C 1
ATOM 712 O O . LEU A 1 94 ? 7.196 10.945 -0.876 1.00 93.56 94 LEU A O 1
ATOM 716 N N . GLY A 1 95 ? 5.706 10.173 -2.367 1.00 93.31 95 GLY A N 1
ATOM 717 C CA . GLY A 1 95 ? 6.382 8.921 -2.678 1.00 93.31 95 GLY A CA 1
ATOM 718 C C . GLY A 1 95 ? 7.100 9.008 -4.021 1.00 93.31 95 GLY A C 1
ATOM 719 O O . GLY A 1 95 ? 6.457 9.108 -5.065 1.00 93.31 95 GLY A O 1
ATOM 720 N N . ARG A 1 96 ? 8.435 8.959 -4.018 1.00 92.81 96 ARG A N 1
ATOM 721 C CA . ARG A 1 96 ? 9.236 8.977 -5.253 1.00 92.81 96 ARG A CA 1
ATOM 722 C C . ARG A 1 96 ? 9.286 7.601 -5.905 1.00 92.81 96 ARG A C 1
ATOM 724 O O . ARG A 1 96 ? 9.608 6.617 -5.245 1.00 92.81 96 ARG A O 1
ATOM 731 N N . PHE A 1 97 ? 9.081 7.549 -7.218 1.00 93.06 97 PHE A N 1
ATOM 732 C CA . PHE A 1 97 ? 9.092 6.297 -7.984 1.00 93.06 97 PHE A CA 1
ATOM 733 C C . PHE A 1 97 ? 10.455 5.602 -7.950 1.00 93.06 97 PHE A C 1
ATOM 735 O O . PHE A 1 97 ? 10.513 4.379 -7.841 1.00 93.06 97 PHE A O 1
ATOM 742 N N . VAL A 1 98 ? 11.551 6.368 -7.914 1.00 90.06 98 VAL A N 1
ATOM 743 C CA . VAL A 1 98 ? 12.907 5.809 -7.777 1.00 90.06 98 VAL A CA 1
ATOM 744 C C . VAL A 1 98 ? 13.072 4.991 -6.489 1.00 90.06 98 VAL A C 1
ATOM 746 O O . VAL A 1 98 ? 13.675 3.922 -6.516 1.00 90.06 98 VAL A O 1
ATOM 749 N N . ASN A 1 99 ? 12.444 5.418 -5.386 1.00 90.88 99 ASN A N 1
ATOM 750 C CA . ASN A 1 99 ? 12.445 4.686 -4.113 1.00 90.88 99 ASN A CA 1
ATOM 751 C C . ASN A 1 99 ? 11.537 3.447 -4.156 1.00 90.88 99 ASN A C 1
ATOM 753 O O . ASN A 1 99 ? 11.554 2.634 -3.244 1.00 90.88 99 ASN A O 1
ATOM 757 N N . MET A 1 100 ? 10.733 3.297 -5.204 1.00 93.19 100 MET A N 1
ATOM 758 C CA . MET A 1 100 ? 9.825 2.176 -5.450 1.00 93.19 100 MET A CA 1
ATOM 759 C C . MET A 1 100 ? 10.322 1.298 -6.604 1.00 93.19 100 MET A C 1
ATOM 761 O O . MET A 1 100 ? 9.591 0.438 -7.081 1.00 93.19 100 MET A O 1
ATOM 765 N N . GLN A 1 101 ? 11.556 1.523 -7.071 1.00 90.62 101 GLN A N 1
ATOM 766 C CA . GLN A 1 101 ? 12.149 0.856 -8.233 1.00 90.62 101 GLN A CA 1
ATOM 767 C C . GLN A 1 101 ? 11.351 0.997 -9.536 1.00 90.62 101 GLN A C 1
ATOM 769 O O . GLN A 1 101 ? 11.485 0.170 -10.440 1.00 90.62 101 GLN A O 1
ATOM 774 N N . LEU A 1 102 ? 10.532 2.042 -9.624 1.00 90.06 102 LEU A N 1
ATOM 775 C CA . LEU A 1 102 ? 9.786 2.406 -10.816 1.00 90.06 102 LEU A CA 1
ATOM 776 C C . LEU A 1 102 ? 10.552 3.470 -11.598 1.00 90.06 102 LEU A C 1
ATOM 778 O O . LEU A 1 102 ? 11.132 4.396 -11.027 1.00 90.06 102 LEU A O 1
ATOM 782 N N . GLU A 1 103 ? 10.507 3.344 -12.918 1.00 86.50 103 GLU A N 1
ATOM 783 C CA . GLU A 1 103 ? 11.084 4.291 -13.865 1.00 86.50 103 GLU A CA 1
ATOM 784 C C . GLU A 1 103 ? 9.967 4.882 -14.730 1.00 86.50 103 GLU A C 1
ATOM 786 O O . GLU A 1 103 ? 9.009 4.192 -15.078 1.00 86.50 103 GLU A O 1
ATOM 791 N N . GLY A 1 104 ? 10.086 6.166 -15.075 1.00 88.38 104 GLY A N 1
ATOM 792 C CA . GLY A 1 104 ? 9.107 6.856 -15.914 1.00 88.38 104 GLY A CA 1
ATOM 793 C C . GLY A 1 104 ? 7.742 7.004 -15.240 1.00 88.38 104 GLY A C 1
ATOM 794 O O . GLY A 1 104 ? 7.633 7.592 -14.158 1.00 88.38 104 GLY A O 1
ATOM 795 N N . SER A 1 105 ? 6.707 6.499 -15.911 1.00 94.00 105 SER A N 1
ATOM 796 C CA . SER A 1 105 ? 5.308 6.653 -15.524 1.00 94.00 105 SER A CA 1
ATOM 797 C C . SER A 1 105 ? 4.630 5.339 -15.143 1.00 94.00 105 SER A C 1
ATOM 799 O O . SER A 1 105 ? 4.991 4.248 -15.589 1.00 94.00 105 SER A O 1
ATOM 801 N N . ALA A 1 106 ? 3.617 5.455 -14.294 1.00 96.19 106 ALA A N 1
ATOM 802 C CA . ALA A 1 106 ? 2.793 4.350 -13.845 1.00 96.19 106 ALA A CA 1
ATOM 803 C C . ALA A 1 106 ? 1.337 4.800 -13.744 1.00 96.19 106 ALA A C 1
ATOM 805 O O . ALA A 1 106 ? 1.049 5.931 -13.347 1.00 96.19 106 ALA A O 1
ATOM 806 N N . ARG A 1 107 ? 0.420 3.894 -14.075 1.00 97.50 107 ARG A N 1
ATOM 807 C CA . ARG A 1 107 ? -0.993 4.044 -13.746 1.00 97.50 107 ARG A CA 1
ATOM 808 C C . ARG A 1 107 ? -1.174 3.824 -12.250 1.00 97.50 107 ARG A C 1
ATOM 810 O O . ARG A 1 107 ? -0.650 2.846 -11.715 1.00 97.50 107 ARG A O 1
ATOM 817 N N . VAL A 1 108 ? -1.879 4.734 -11.595 1.00 98.31 108 VAL A N 1
ATOM 818 C CA . VAL A 1 108 ? -2.069 4.761 -10.147 1.00 98.31 108 VAL A CA 1
ATOM 819 C C . VAL A 1 108 ? -3.507 4.389 -9.840 1.00 98.31 108 VAL A C 1
ATOM 821 O O . VAL A 1 108 ? -4.424 5.102 -10.225 1.00 98.31 108 VAL A O 1
ATOM 824 N N . TYR A 1 109 ? -3.693 3.302 -9.106 1.00 98.62 109 TYR A N 1
ATOM 825 C CA . TYR A 1 109 ? -5.000 2.872 -8.632 1.00 98.62 109 TYR A CA 1
ATOM 826 C C . TYR A 1 109 ? -5.066 2.995 -7.107 1.00 98.62 109 TYR A C 1
ATOM 828 O O . TYR A 1 109 ? -4.160 2.513 -6.424 1.00 98.62 109 TYR A O 1
ATOM 836 N N . ASP A 1 110 ? -6.098 3.656 -6.586 1.00 98.50 110 ASP A N 1
ATOM 837 C CA . ASP A 1 110 ? -6.376 3.816 -5.157 1.00 98.50 110 ASP A CA 1
ATOM 838 C C . ASP A 1 110 ? -7.204 2.640 -4.639 1.00 98.50 110 ASP A C 1
ATOM 840 O O . ASP A 1 110 ? -8.358 2.449 -5.018 1.00 98.50 110 ASP A O 1
ATOM 844 N N . CYS A 1 111 ? -6.609 1.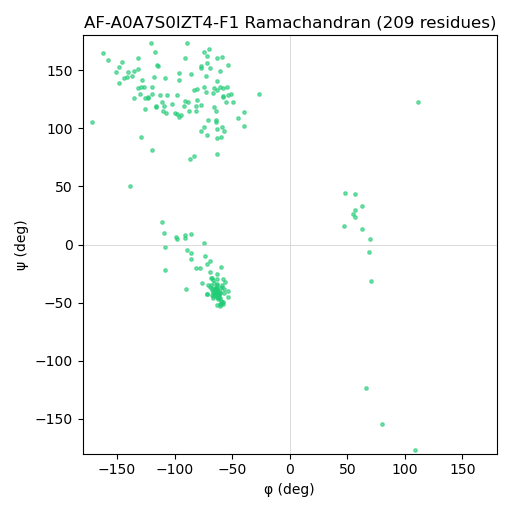852 -3.748 1.00 98.38 111 CYS A N 1
ATOM 845 C CA . CYS A 1 111 ? -7.224 0.645 -3.206 1.00 98.38 111 CYS A CA 1
ATOM 846 C C . CYS A 1 111 ? -8.264 0.931 -2.121 1.00 98.38 111 CYS A C 1
ATOM 848 O O . CYS A 1 111 ? -9.060 0.051 -1.804 1.00 98.38 111 CYS A O 1
ATOM 850 N N . LEU A 1 112 ? -8.231 2.111 -1.495 1.00 97.00 112 LEU A N 1
ATOM 851 C CA . LEU A 1 112 ? -9.205 2.480 -0.467 1.00 97.00 112 LEU A CA 1
ATOM 852 C C . LEU A 1 112 ? -10.420 3.170 -1.085 1.00 97.00 112 LEU A C 1
ATOM 854 O O . LEU A 1 112 ? -11.537 2.932 -0.637 1.00 97.00 112 LEU A O 1
ATOM 858 N N . ALA A 1 113 ? -10.204 4.004 -2.104 1.00 97.06 113 ALA A N 1
ATOM 859 C CA . ALA A 1 113 ? -11.276 4.669 -2.841 1.00 97.06 113 ALA A CA 1
ATOM 860 C C . ALA A 1 113 ? -11.857 3.815 -3.985 1.00 97.06 113 ALA A C 1
ATOM 862 O O . ALA A 1 113 ? -12.912 4.158 -4.513 1.00 97.06 113 ALA A O 1
ATOM 863 N N . HIS A 1 114 ? -11.193 2.712 -4.352 1.00 97.75 114 HIS A N 1
ATOM 864 C CA . HIS A 1 114 ? -11.531 1.873 -5.509 1.00 97.75 114 HIS A CA 1
ATOM 865 C C . HIS A 1 114 ? -11.560 2.669 -6.826 1.00 97.75 114 HIS A C 1
ATOM 867 O O . HIS A 1 114 ? -12.472 2.530 -7.644 1.00 97.75 114 HIS A O 1
ATOM 873 N N . GLU A 1 115 ? -10.563 3.536 -7.020 1.00 98.06 115 GLU A N 1
ATOM 874 C CA . GLU A 1 115 ? -10.545 4.526 -8.100 1.00 98.06 115 GLU A CA 1
ATOM 875 C C . GLU A 1 115 ? -9.232 4.490 -8.894 1.00 98.06 115 GLU A C 1
ATOM 877 O O . GLU A 1 115 ? -8.137 4.451 -8.331 1.00 98.06 115 GLU A O 1
ATOM 882 N N . ASP A 1 116 ? -9.331 4.546 -10.224 1.00 97.19 116 ASP A N 1
ATOM 883 C CA . ASP A 1 116 ? -8.181 4.779 -11.102 1.00 97.19 116 ASP A CA 1
ATOM 884 C C . ASP A 1 116 ? -7.888 6.283 -11.165 1.00 97.19 116 ASP A C 1
ATOM 886 O O . ASP A 1 116 ? -8.684 7.069 -11.675 1.00 97.19 116 ASP A O 1
ATOM 890 N N . LEU A 1 117 ? -6.727 6.681 -10.647 1.00 97.19 117 LEU A N 1
ATOM 891 C CA . LEU A 1 117 ? -6.295 8.076 -10.572 1.00 97.19 117 LEU A CA 1
ATOM 892 C C . LEU A 1 117 ? -5.494 8.514 -11.808 1.00 97.19 117 LEU A C 1
ATOM 894 O O . LEU A 1 117 ? -4.917 9.604 -11.822 1.00 97.19 117 LEU A O 1
ATOM 898 N N . GLY A 1 118 ? -5.430 7.671 -12.841 1.00 96.38 118 GLY A N 1
ATOM 899 C CA . GLY A 1 118 ? -4.727 7.938 -14.085 1.00 96.38 118 GLY A CA 1
ATOM 900 C C . GLY A 1 118 ? -3.223 7.695 -13.994 1.00 96.38 118 GLY A C 1
ATOM 901 O O . GLY A 1 118 ? -2.732 6.878 -13.215 1.00 96.38 118 GLY A O 1
ATOM 902 N N . ILE A 1 119 ? -2.465 8.377 -14.854 1.00 96.31 119 ILE A N 1
ATOM 903 C CA . ILE A 1 119 ? -1.019 8.181 -14.992 1.00 96.31 119 ILE A CA 1
ATOM 904 C C . ILE A 1 119 ? -0.272 9.252 -14.195 1.00 96.31 119 ILE A C 1
ATOM 906 O O . ILE A 1 119 ? -0.493 10.446 -14.382 1.00 96.31 119 ILE A O 1
ATOM 910 N N . ALA A 1 120 ? 0.667 8.818 -13.356 1.00 95.12 120 ALA A N 1
ATOM 911 C CA . ALA A 1 120 ? 1.631 9.680 -12.684 1.00 95.12 120 ALA A CA 1
ATOM 912 C C . ALA A 1 120 ? 3.055 9.354 -13.152 1.00 95.12 120 ALA A C 1
ATOM 914 O O . ALA A 1 120 ? 3.340 8.235 -13.579 1.00 95.12 120 ALA A O 1
ATOM 915 N N . SER A 1 121 ? 3.956 10.334 -13.071 1.00 94.50 121 SER A N 1
ATOM 916 C CA . SER A 1 121 ? 5.355 10.192 -13.485 1.00 94.50 121 SER A CA 1
ATOM 917 C C . SER A 1 121 ? 6.294 10.730 -12.415 1.00 94.50 121 SER A C 1
ATOM 919 O O . SER A 1 121 ? 6.058 11.797 -11.847 1.00 94.50 121 SER A O 1
ATOM 921 N N . GLY A 1 122 ? 7.349 9.970 -12.120 1.00 90.12 122 GLY A N 1
ATOM 922 C CA . GLY A 1 122 ? 8.404 10.318 -11.162 1.00 90.12 122 GLY A CA 1
ATOM 923 C C . GLY A 1 122 ? 8.003 10.303 -9.679 1.00 90.12 122 GLY A C 1
ATOM 924 O O . GLY A 1 122 ? 8.836 9.980 -8.827 1.00 90.12 122 GLY A O 1
ATOM 925 N N . GLN A 1 123 ? 6.751 10.618 -9.346 1.00 93.06 123 GLN A N 1
ATOM 926 C CA . GLN A 1 123 ? 6.267 10.686 -7.969 1.00 93.06 123 GLN A CA 1
ATOM 927 C C . GLN A 1 123 ? 4.749 10.524 -7.849 1.00 93.06 123 GLN A C 1
ATOM 929 O O . GLN A 1 123 ? 3.995 10.804 -8.779 1.00 93.06 123 GLN A O 1
ATOM 934 N N . LEU A 1 124 ? 4.316 10.147 -6.649 1.00 93.94 124 LEU A N 1
ATOM 935 C CA . LEU A 1 124 ? 2.933 10.152 -6.189 1.00 93.94 124 LEU A CA 1
ATOM 936 C C . LEU A 1 124 ? 2.818 11.079 -4.975 1.00 93.94 124 LEU A C 1
ATOM 938 O O . LEU A 1 124 ? 3.594 10.943 -4.032 1.00 93.94 124 LEU A O 1
ATOM 942 N N . VAL A 1 125 ? 1.856 12.002 -4.986 1.00 95.12 125 VAL A N 1
ATOM 943 C CA . VAL A 1 125 ? 1.662 12.994 -3.915 1.00 95.12 125 VAL A CA 1
ATOM 944 C C . VAL A 1 125 ? 0.234 12.921 -3.398 1.00 95.12 125 VAL A C 1
ATOM 946 O O . VAL A 1 125 ? -0.704 13.008 -4.193 1.00 95.12 125 VAL A O 1
ATOM 949 N N . ARG A 1 126 ? 0.043 12.754 -2.086 1.00 97.00 126 ARG A N 1
ATOM 950 C CA . ARG A 1 126 ? -1.291 12.684 -1.470 1.00 97.00 126 ARG A CA 1
ATOM 951 C C . ARG A 1 126 ? -1.328 13.351 -0.106 1.00 97.00 126 ARG A C 1
ATOM 953 O O . ARG A 1 126 ? -0.392 13.224 0.678 1.00 97.00 126 ARG A O 1
ATOM 960 N N . ASN A 1 127 ? -2.452 14.000 0.180 1.00 96.75 127 ASN A N 1
ATOM 961 C CA . ASN A 1 127 ? -2.791 14.449 1.523 1.00 96.75 127 ASN A CA 1
ATOM 962 C C . ASN A 1 127 ? -3.349 13.267 2.312 1.00 96.75 127 ASN A C 1
ATOM 964 O O . ASN A 1 127 ? -4.310 12.637 1.877 1.00 96.75 127 ASN A O 1
ATOM 968 N N . VAL A 1 128 ? -2.743 12.974 3.458 1.00 96.69 128 VAL A N 1
ATOM 969 C CA . VAL A 1 128 ? -3.139 11.869 4.332 1.00 96.69 128 VAL A CA 1
ATOM 970 C C . VAL A 1 128 ? -3.457 12.433 5.711 1.00 96.69 128 VAL A C 1
ATOM 972 O O . VAL A 1 128 ? -2.648 13.160 6.294 1.00 96.69 128 VAL A O 1
ATOM 975 N N . SER A 1 129 ? -4.647 12.124 6.223 1.00 96.25 129 SER A N 1
ATOM 976 C CA . SER A 1 129 ? -5.101 12.535 7.555 1.00 96.25 129 SER A CA 1
ATOM 977 C C . SER A 1 129 ? -4.181 12.018 8.661 1.00 96.25 129 SER A C 1
ATOM 979 O O . SER A 1 129 ? -3.408 11.084 8.458 1.00 96.25 129 SER A O 1
ATOM 981 N N . ALA A 1 130 ? -4.266 12.637 9.837 1.00 93.75 130 ALA A N 1
ATOM 982 C CA . ALA A 1 130 ? -3.550 12.180 11.023 1.00 93.75 130 ALA A CA 1
ATOM 983 C C . ALA A 1 130 ? -3.865 10.707 11.323 1.00 93.75 130 ALA A C 1
ATOM 985 O O . ALA A 1 130 ? -5.033 10.316 11.288 1.00 93.75 130 ALA A O 1
ATOM 986 N N . HIS A 1 131 ? -2.835 9.915 11.632 1.00 94.38 131 HIS A N 1
ATOM 987 C CA . HIS A 1 131 ? -2.954 8.480 11.946 1.00 94.38 131 HIS A CA 1
ATOM 988 C C . HIS A 1 131 ? -3.667 7.643 10.874 1.00 94.38 131 HIS A C 1
ATOM 990 O O . HIS A 1 131 ? -4.257 6.607 11.185 1.00 94.38 131 HIS A O 1
ATOM 996 N N . ASP A 1 132 ? -3.633 8.095 9.619 1.00 96.50 132 ASP A N 1
ATOM 997 C CA . ASP A 1 132 ? -4.282 7.427 8.494 1.00 96.50 132 ASP A CA 1
ATOM 998 C C . ASP A 1 132 ? -3.282 7.031 7.405 1.00 96.50 132 ASP A C 1
ATOM 1000 O O . ASP A 1 132 ? -2.084 7.346 7.440 1.00 96.50 132 ASP A O 1
ATOM 1004 N N . VAL A 1 133 ? -3.802 6.306 6.424 1.00 97.50 133 VAL A N 1
ATOM 1005 C CA . VAL A 1 133 ? -3.042 5.698 5.349 1.00 97.50 133 VAL A CA 1
ATOM 1006 C C . VAL A 1 133 ? -3.720 5.923 4.004 1.00 97.50 133 VAL A C 1
ATOM 1008 O O . VAL A 1 133 ? -4.942 5.969 3.905 1.00 97.50 133 VAL A O 1
ATOM 1011 N N . ALA A 1 134 ? -2.917 6.008 2.950 1.00 98.19 134 ALA A N 1
ATOM 1012 C CA . ALA A 1 134 ? -3.381 5.863 1.578 1.00 98.19 134 ALA A CA 1
ATOM 1013 C C . ALA A 1 134 ? -2.666 4.674 0.924 1.00 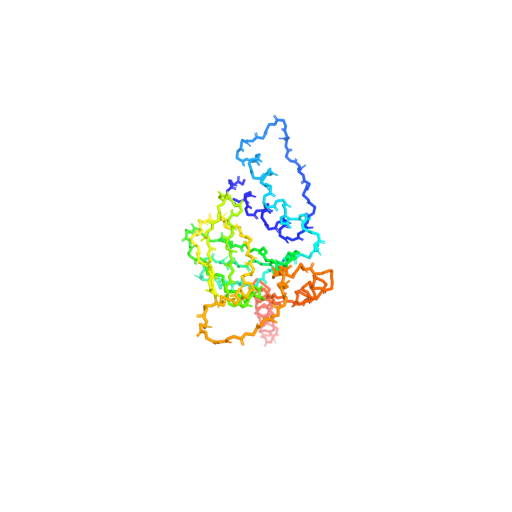98.19 134 ALA A C 1
ATOM 1015 O O . ALA A 1 134 ? -1.455 4.500 1.104 1.00 98.19 134 ALA A O 1
ATOM 1016 N N . VAL A 1 135 ? -3.414 3.839 0.200 1.00 98.62 135 VAL A N 1
ATOM 1017 C CA . VAL A 1 135 ? -2.925 2.567 -0.351 1.00 98.62 135 VAL A CA 1
ATOM 1018 C C . VAL A 1 135 ? -3.131 2.557 -1.854 1.00 98.62 135 VAL A C 1
ATOM 1020 O O . VAL A 1 135 ? -4.243 2.768 -2.327 1.00 98.62 135 VAL A O 1
ATOM 1023 N N . PHE A 1 136 ? -2.064 2.277 -2.595 1.00 98.75 136 PHE A N 1
ATOM 1024 C CA . PHE A 1 136 ? -2.076 2.314 -4.048 1.00 98.75 136 PHE A CA 1
ATOM 1025 C C . PHE A 1 136 ? -1.456 1.069 -4.662 1.00 98.75 136 PHE A C 1
ATOM 1027 O O . PHE A 1 136 ? -0.509 0.492 -4.121 1.00 98.75 136 PHE A O 1
ATOM 1034 N N . VAL A 1 137 ? -1.925 0.727 -5.858 1.00 98.56 137 VAL A N 1
ATOM 1035 C CA . VAL A 1 137 ? -1.210 -0.146 -6.789 1.00 98.56 137 VAL A CA 1
ATOM 1036 C C . VAL A 1 137 ? -0.750 0.687 -7.976 1.00 98.56 137 VAL A C 1
ATOM 1038 O O . VAL A 1 137 ? -1.545 1.328 -8.660 1.00 98.56 137 VAL A O 1
ATOM 1041 N N . LEU A 1 138 ? 0.557 0.673 -8.216 1.00 98.00 138 LEU A N 1
ATOM 1042 C CA . LEU A 1 138 ? 1.203 1.342 -9.333 1.00 98.00 138 LEU A CA 1
ATOM 1043 C C . LEU A 1 138 ? 1.530 0.292 -10.388 1.00 98.00 138 LEU A C 1
ATOM 1045 O O . LEU A 1 138 ? 2.265 -0.662 -10.126 1.00 98.00 138 LEU A O 1
ATOM 1049 N N . THR A 1 139 ? 0.991 0.479 -11.587 1.00 96.81 139 THR A N 1
ATOM 1050 C CA . THR A 1 139 ? 1.271 -0.377 -12.742 1.00 96.81 139 THR A CA 1
ATOM 1051 C C . THR A 1 139 ? 2.152 0.395 -13.716 1.00 96.81 139 THR A C 1
ATOM 1053 O O . THR A 1 139 ? 1.674 1.389 -14.266 1.00 96.81 139 THR A O 1
ATOM 1056 N N . PRO A 1 140 ? 3.420 -0.008 -13.931 1.00 93.50 140 PRO A N 1
ATOM 1057 C CA . PRO A 1 140 ? 4.290 0.671 -14.881 1.00 93.50 140 PRO A CA 1
ATOM 1058 C C . PRO A 1 140 ? 3.616 0.752 -16.247 1.00 93.50 140 PRO A C 1
ATOM 1060 O O . PRO A 1 140 ? 3.178 -0.263 -16.789 1.00 93.50 140 PRO A O 1
ATOM 1063 N N . THR A 1 141 ? 3.570 1.945 -16.829 1.00 88.94 141 THR A N 1
ATOM 1064 C CA . THR A 1 141 ? 3.246 2.096 -18.246 1.00 88.94 141 THR A CA 1
ATOM 1065 C C . THR A 1 141 ? 4.556 1.847 -18.979 1.00 88.94 141 THR A C 1
ATOM 1067 O O . THR A 1 141 ? 5.276 2.785 -19.319 1.00 88.94 141 THR A O 1
ATOM 1070 N N . THR A 1 142 ? 4.973 0.583 -19.087 1.00 67.56 142 THR A N 1
ATOM 1071 C CA . THR A 1 142 ? 6.129 0.222 -19.919 1.00 67.56 142 THR A CA 1
ATOM 1072 C C . THR A 1 142 ? 5.896 0.879 -21.265 1.00 67.56 142 THR A C 1
ATOM 1074 O O . THR A 1 142 ? 4.815 0.658 -21.798 1.00 67.56 142 THR A O 1
ATOM 1077 N N . GLY A 1 143 ? 6.821 1.730 -21.731 1.00 50.00 143 GLY A N 1
ATOM 1078 C CA . GLY A 1 143 ? 6.593 2.611 -22.874 1.00 50.00 143 GLY A CA 1
ATOM 1079 C C . GLY A 1 143 ? 5.799 1.907 -23.964 1.00 50.00 143 GLY A C 1
ATOM 1080 O O . GLY A 1 143 ? 6.349 1.094 -24.707 1.00 50.00 143 GLY A O 1
ATOM 1081 N N . GLU A 1 144 ? 4.502 2.212 -24.039 1.00 38.53 144 GLU A N 1
ATOM 1082 C CA . GLU A 1 144 ? 3.801 2.137 -25.299 1.00 38.53 144 GLU A CA 1
ATOM 1083 C C . GLU A 1 144 ? 4.603 3.106 -26.151 1.00 38.53 144 GLU A C 1
ATOM 1085 O O . GLU A 1 144 ? 4.570 4.319 -25.951 1.00 38.53 144 GLU A O 1
ATOM 1090 N N . HIS A 1 145 ? 5.473 2.558 -26.993 1.00 38.38 145 HIS A N 1
ATOM 1091 C CA . HIS A 1 145 ? 5.985 3.302 -28.116 1.00 38.38 145 HIS A CA 1
ATOM 1092 C C . HIS A 1 145 ? 4.717 3.650 -28.898 1.00 38.38 145 HIS A C 1
ATOM 1094 O O . HIS A 1 145 ? 4.201 2.826 -29.651 1.00 38.38 145 HIS A O 1
ATOM 1100 N N . GLU A 1 146 ? 4.136 4.817 -28.616 1.00 35.66 146 GLU A N 1
ATOM 1101 C CA . GLU A 1 146 ? 3.199 5.448 -29.519 1.00 35.66 146 GLU A CA 1
ATOM 1102 C C . GLU A 1 146 ? 3.983 5.589 -30.822 1.00 35.66 146 GLU A C 1
ATOM 1104 O O . GLU A 1 146 ? 4.811 6.488 -30.981 1.00 35.66 146 GLU A O 1
ATOM 1109 N N . ASP A 1 147 ? 3.776 4.651 -31.744 1.00 33.91 147 ASP A N 1
ATOM 1110 C CA . ASP A 1 147 ? 4.072 4.852 -33.151 1.00 33.91 147 ASP A CA 1
ATOM 1111 C C . ASP A 1 147 ? 3.149 5.982 -33.623 1.00 33.91 147 ASP A C 1
ATOM 1113 O O . ASP A 1 147 ? 2.104 5.782 -34.247 1.00 33.91 147 ASP A O 1
ATOM 1117 N N . VAL A 1 148 ? 3.533 7.214 -33.285 1.00 38.00 148 VAL A N 1
ATOM 1118 C CA . VAL A 1 148 ? 3.033 8.424 -33.917 1.00 38.00 148 VAL A CA 1
ATOM 1119 C C . VAL A 1 148 ? 3.486 8.319 -35.363 1.00 38.00 148 VAL A C 1
ATOM 1121 O O . VAL A 1 148 ? 4.653 8.527 -35.697 1.00 38.00 148 VAL A O 1
ATOM 1124 N N . GLY A 1 149 ? 2.546 7.887 -36.201 1.00 36.09 149 GLY A N 1
ATOM 1125 C CA . GLY A 1 149 ? 2.770 7.484 -37.577 1.00 36.09 149 GLY A CA 1
ATOM 1126 C C . GLY A 1 149 ? 3.672 8.440 -38.348 1.00 36.09 149 GLY A C 1
ATOM 1127 O O . GLY A 1 149 ? 3.259 9.520 -38.774 1.00 36.09 149 GLY A O 1
ATOM 1128 N N . ARG A 1 150 ? 4.891 7.980 -38.633 1.00 36.72 150 ARG A N 1
ATOM 1129 C CA . ARG A 1 150 ? 5.694 8.522 -39.723 1.00 36.72 150 ARG A CA 1
ATOM 1130 C C . ARG A 1 150 ? 5.133 7.949 -41.025 1.00 36.72 150 ARG A C 1
ATOM 1132 O O . ARG A 1 150 ? 5.407 6.811 -41.389 1.00 36.72 150 ARG A O 1
ATOM 1139 N N . ARG A 1 151 ? 4.279 8.723 -41.699 1.00 40.47 151 ARG A N 1
ATOM 1140 C CA . ARG A 1 151 ? 3.812 8.413 -43.059 1.00 40.47 151 ARG A CA 1
ATOM 1141 C C . ARG A 1 151 ? 4.976 8.494 -44.061 1.00 40.47 151 ARG A C 1
ATOM 1143 O O . ARG A 1 151 ? 5.692 9.492 -44.074 1.00 40.47 151 ARG A O 1
ATOM 1150 N N . GLY A 1 152 ? 5.053 7.481 -44.931 1.00 33.44 152 GLY A N 1
ATOM 1151 C CA . GLY A 1 152 ? 5.894 7.372 -46.137 1.00 33.44 152 GLY A CA 1
ATOM 1152 C C . GLY A 1 152 ? 6.989 6.309 -45.968 1.00 33.44 152 GLY A C 1
ATOM 1153 O O . GLY A 1 152 ? 7.768 6.411 -45.034 1.00 33.44 152 GLY A O 1
ATOM 1154 N N . ASP A 1 153 ? 7.136 5.263 -46.780 1.00 37.09 153 ASP A N 1
ATOM 1155 C CA . ASP A 1 153 ? 6.598 4.918 -48.101 1.00 37.09 153 ASP A CA 1
ATOM 1156 C C . ASP A 1 153 ? 6.764 3.384 -48.323 1.00 37.09 153 ASP A C 1
ATOM 1158 O O . ASP A 1 153 ? 7.479 2.719 -47.576 1.00 37.09 153 ASP A O 1
ATOM 1162 N N . GLY A 1 154 ? 6.060 2.838 -49.317 1.00 43.03 154 GLY A N 1
ATOM 1163 C CA . GLY A 1 154 ? 5.765 1.434 -49.650 1.00 43.03 154 GLY A CA 1
ATOM 1164 C C . GLY A 1 154 ? 6.709 0.288 -49.235 1.00 43.03 154 GLY A C 1
ATOM 1165 O O . GLY A 1 154 ? 7.870 0.219 -49.626 1.00 43.03 154 GLY A O 1
ATOM 1166 N N . GLY A 1 155 ? 6.121 -0.738 -48.602 1.00 31.39 155 GLY A N 1
ATOM 1167 C CA . GLY A 1 155 ? 6.722 -2.066 -48.432 1.00 31.39 155 GLY A CA 1
ATOM 1168 C C . GLY A 1 155 ? 5.736 -3.081 -47.847 1.00 31.39 155 GLY A C 1
ATOM 1169 O O . GLY A 1 155 ? 5.401 -3.039 -46.671 1.00 31.39 155 GLY A O 1
ATOM 1170 N N . ARG A 1 156 ? 5.237 -3.995 -48.681 1.00 41.00 156 ARG A N 1
ATOM 1171 C CA . ARG A 1 156 ? 4.244 -5.026 -48.336 1.00 41.00 156 ARG A CA 1
ATOM 1172 C C . ARG A 1 156 ? 4.906 -6.134 -47.502 1.00 41.00 156 ARG A C 1
ATOM 1174 O O . ARG A 1 156 ? 5.558 -6.994 -48.083 1.00 41.00 156 ARG A O 1
ATOM 1181 N N . GLN A 1 157 ? 4.727 -6.144 -46.178 1.00 32.47 157 GLN A N 1
ATOM 1182 C CA . GLN A 1 157 ? 5.044 -7.296 -45.319 1.00 32.47 157 GLN A CA 1
ATOM 1183 C C . GLN A 1 157 ? 3.986 -7.505 -44.224 1.00 32.47 157 GLN A C 1
ATOM 1185 O O . GLN A 1 157 ? 3.283 -6.588 -43.816 1.00 32.47 157 GLN A O 1
ATOM 1190 N N . GLN A 1 158 ? 3.822 -8.777 -43.873 1.00 32.84 158 GLN A N 1
ATOM 1191 C CA . GLN A 1 158 ? 2.697 -9.406 -43.184 1.00 32.84 158 GLN A CA 1
ATOM 1192 C C . GLN A 1 158 ? 2.481 -8.876 -41.758 1.00 32.84 158 GLN A C 1
ATOM 1194 O O . GLN A 1 158 ? 3.434 -8.639 -41.022 1.00 32.84 158 GLN A O 1
ATOM 1199 N N . GLY A 1 159 ? 1.212 -8.716 -41.370 1.00 30.38 159 GLY A N 1
ATOM 1200 C CA . GLY A 1 159 ? 0.821 -8.229 -40.051 1.00 30.38 159 GLY A CA 1
ATOM 1201 C C . GLY A 1 159 ? 1.247 -9.180 -38.935 1.00 30.38 159 GLY A C 1
ATOM 1202 O O . GLY A 1 159 ? 0.729 -10.289 -38.827 1.00 30.38 159 GLY A O 1
ATOM 1203 N N . VAL A 1 160 ? 2.155 -8.714 -38.081 1.00 33.38 160 VAL A N 1
ATOM 1204 C CA . VAL A 1 160 ? 2.385 -9.288 -36.756 1.00 33.38 160 VAL A CA 1
ATOM 1205 C C . VAL A 1 160 ? 1.565 -8.448 -35.787 1.00 33.38 160 VAL A C 1
ATOM 1207 O O . VAL A 1 160 ? 1.854 -7.273 -35.575 1.00 33.38 160 VAL A O 1
ATOM 1210 N N . ALA A 1 161 ? 0.493 -9.031 -35.252 1.00 32.94 161 ALA A N 1
ATOM 1211 C CA . ALA A 1 161 ? -0.295 -8.417 -34.195 1.00 32.94 161 ALA A CA 1
ATOM 1212 C C . ALA A 1 161 ? 0.629 -8.067 -33.015 1.00 32.94 161 ALA A C 1
ATOM 1214 O O . ALA A 1 161 ? 1.323 -8.941 -32.491 1.00 32.94 161 ALA A O 1
ATOM 1215 N N . GLY A 1 162 ? 0.652 -6.791 -32.624 1.00 29.94 162 GLY A N 1
ATOM 1216 C CA . GLY A 1 162 ? 1.372 -6.301 -31.453 1.00 29.94 162 GLY A CA 1
ATOM 1217 C C . GLY A 1 162 ? 0.800 -6.928 -30.186 1.00 29.94 162 GLY A C 1
ATOM 1218 O O . GLY A 1 162 ? -0.173 -6.441 -29.619 1.00 29.94 162 GLY A O 1
ATOM 1219 N N . GLY A 1 163 ? 1.376 -8.052 -29.773 1.00 31.25 163 GLY A N 1
ATOM 1220 C CA . GLY A 1 163 ? 1.058 -8.697 -28.511 1.00 31.25 163 GLY A CA 1
ATOM 1221 C C . GLY A 1 163 ? 1.725 -7.947 -27.367 1.00 31.25 163 GLY A C 1
ATOM 1222 O O . GLY A 1 163 ? 2.952 -7.866 -27.317 1.00 31.25 163 GLY A O 1
ATOM 1223 N N . SER A 1 164 ? 0.915 -7.447 -26.431 1.00 45.28 164 SER A N 1
ATOM 1224 C CA . SER A 1 164 ? 1.331 -7.193 -25.049 1.00 45.28 164 SER A CA 1
ATOM 1225 C C . SER A 1 164 ? 2.229 -8.349 -24.599 1.00 45.28 164 SER A C 1
ATOM 1227 O O . SER A 1 164 ? 1.808 -9.510 -24.578 1.00 45.28 164 SER A O 1
ATOM 1229 N N . ARG A 1 165 ? 3.508 -8.065 -24.341 1.00 50.91 165 ARG A N 1
ATOM 1230 C CA . ARG A 1 165 ? 4.463 -9.092 -23.932 1.00 50.91 165 ARG A CA 1
ATOM 1231 C C . ARG A 1 165 ? 4.111 -9.479 -22.501 1.00 50.91 165 ARG A C 1
ATOM 1233 O O . ARG A 1 165 ? 4.524 -8.807 -21.563 1.00 50.91 165 ARG A O 1
ATOM 1240 N N . ALA A 1 166 ? 3.307 -10.531 -22.356 1.00 58.59 166 ALA A N 1
ATOM 1241 C CA . ALA A 1 166 ? 2.884 -11.043 -21.061 1.00 58.59 166 ALA A CA 1
ATOM 1242 C C . A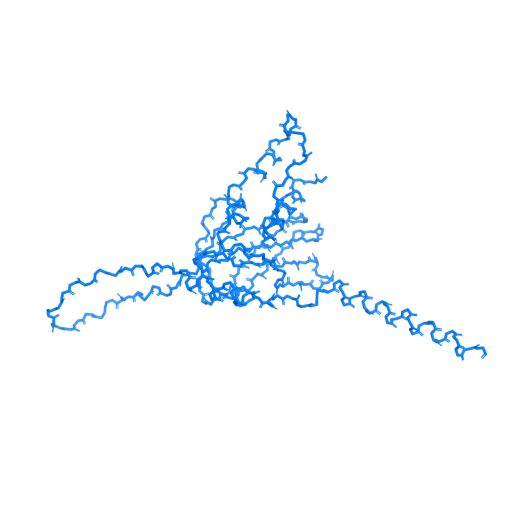LA A 1 166 ? 4.105 -11.249 -20.154 1.00 58.59 166 ALA A C 1
ATOM 1244 O O . ALA A 1 166 ? 5.106 -11.853 -20.561 1.00 58.59 166 ALA A O 1
ATOM 1245 N N . TRP A 1 167 ? 4.030 -10.718 -18.936 1.00 68.50 167 TRP A N 1
ATOM 1246 C CA . TRP A 1 167 ? 5.079 -10.876 -17.940 1.00 68.50 167 TRP A CA 1
ATOM 1247 C C . TRP A 1 167 ? 5.315 -12.366 -17.674 1.00 68.50 167 TRP A C 1
ATOM 1249 O O . TRP A 1 167 ? 4.383 -13.127 -17.420 1.00 68.50 167 TRP A O 1
ATOM 1259 N N . THR A 1 168 ? 6.568 -12.802 -17.795 1.00 83.88 168 THR A N 1
ATOM 1260 C CA . THR A 1 168 ? 6.941 -14.211 -17.622 1.00 83.88 168 THR A CA 1
ATOM 1261 C C . THR A 1 168 ? 7.309 -14.501 -16.168 1.00 83.88 168 THR A C 1
ATOM 1263 O O . THR A 1 168 ? 7.716 -13.607 -15.430 1.00 83.88 168 THR A O 1
ATOM 1266 N N . ALA A 1 169 ? 7.281 -15.770 -15.754 1.00 83.88 169 ALA A N 1
ATOM 1267 C CA . ALA A 1 169 ? 7.782 -16.165 -14.432 1.00 83.88 169 ALA A CA 1
ATOM 1268 C C . ALA A 1 169 ? 9.252 -15.747 -14.202 1.00 83.88 169 ALA A C 1
ATOM 1270 O O . ALA A 1 169 ? 9.643 -15.409 -13.088 1.00 83.88 169 ALA A O 1
ATOM 1271 N N . ALA A 1 170 ? 10.066 -15.724 -15.266 1.00 85.81 170 ALA A N 1
ATOM 1272 C CA . ALA A 1 170 ? 11.445 -15.241 -15.208 1.00 85.81 170 ALA A CA 1
ATOM 1273 C C . ALA A 1 170 ? 11.520 -13.729 -14.945 1.00 85.81 170 ALA A C 1
ATOM 1275 O O . ALA A 1 170 ? 12.373 -13.288 -14.174 1.00 85.81 170 ALA A O 1
ATOM 1276 N N . HIS A 1 171 ? 10.615 -12.948 -15.547 1.00 88.69 171 HIS A N 1
ATOM 1277 C CA . HIS A 1 171 ? 10.480 -11.533 -15.225 1.00 88.69 171 HIS A CA 1
ATOM 1278 C C . HIS A 1 171 ? 10.149 -11.344 -13.743 1.00 88.69 171 HIS A C 1
ATOM 1280 O O . HIS A 1 171 ? 10.852 -10.611 -13.054 1.00 88.69 171 HIS A O 1
ATOM 1286 N N . ASP A 1 172 ? 9.127 -12.034 -13.239 1.00 89.19 172 ASP A N 1
ATOM 1287 C CA . ASP A 1 172 ? 8.680 -11.874 -11.855 1.00 89.19 172 ASP A CA 1
ATOM 1288 C C . ASP A 1 172 ? 9.755 -12.317 -10.851 1.00 89.19 172 ASP A C 1
ATOM 1290 O O . ASP A 1 172 ? 9.991 -11.639 -9.852 1.00 89.19 172 ASP A O 1
ATOM 1294 N N . ALA A 1 173 ? 10.509 -13.377 -11.152 1.00 88.50 173 ALA A N 1
ATOM 1295 C CA . ALA A 1 173 ? 11.657 -13.778 -10.343 1.00 88.50 173 ALA A CA 1
ATOM 1296 C C . ALA A 1 173 ? 12.759 -12.701 -10.303 1.00 88.50 173 ALA A C 1
ATOM 1298 O O . ALA A 1 173 ? 13.318 -12.431 -9.234 1.00 88.50 173 ALA A O 1
ATOM 1299 N N . ALA A 1 174 ? 13.066 -12.070 -11.442 1.00 89.94 174 ALA A N 1
ATOM 1300 C CA . ALA A 1 174 ? 14.023 -10.966 -11.511 1.00 89.94 174 ALA A CA 1
ATOM 1301 C C . ALA A 1 174 ? 13.499 -9.723 -10.774 1.00 89.94 174 ALA A C 1
ATOM 1303 O O . ALA A 1 174 ? 14.243 -9.082 -10.030 1.00 89.94 174 ALA A O 1
ATOM 1304 N N . TRP A 1 175 ? 12.209 -9.426 -10.919 1.00 91.50 175 TRP A N 1
ATOM 1305 C CA . TRP A 1 175 ? 11.535 -8.334 -10.235 1.00 91.50 175 TRP A CA 1
ATOM 1306 C C . TRP A 1 175 ? 11.593 -8.506 -8.716 1.00 91.50 175 TRP A C 1
ATOM 1308 O O . TRP A 1 175 ? 12.145 -7.652 -8.026 1.00 91.50 175 TRP A O 1
ATOM 1318 N N . ALA A 1 176 ? 11.171 -9.661 -8.194 1.00 90.38 176 ALA A N 1
ATOM 1319 C CA . ALA A 1 176 ? 11.314 -10.020 -6.783 1.00 90.38 176 ALA A CA 1
ATOM 1320 C C . ALA A 1 176 ? 12.766 -9.909 -6.290 1.00 90.38 176 ALA A C 1
ATOM 1322 O O . ALA A 1 176 ? 13.017 -9.453 -5.171 1.00 90.38 176 ALA A O 1
ATOM 1323 N N . ALA A 1 177 ? 13.738 -10.313 -7.117 1.00 90.25 177 ALA A N 1
ATOM 1324 C CA . ALA A 1 177 ? 15.147 -10.264 -6.753 1.00 90.25 177 ALA A CA 1
ATOM 1325 C C . ALA A 1 177 ? 15.646 -8.839 -6.501 1.00 90.25 177 ALA A C 1
ATOM 1327 O O . ALA A 1 177 ? 16.392 -8.644 -5.543 1.00 90.25 177 ALA A O 1
ATOM 1328 N N . ARG A 1 178 ? 15.207 -7.850 -7.289 1.00 88.88 178 ARG A N 1
ATOM 1329 C CA . ARG A 1 178 ? 15.622 -6.450 -7.101 1.00 88.88 178 ARG A CA 1
ATOM 1330 C C . ARG A 1 178 ? 15.172 -5.876 -5.755 1.00 88.88 178 ARG A C 1
ATOM 1332 O O . ARG A 1 178 ? 15.810 -4.974 -5.220 1.00 88.88 178 ARG A O 1
ATOM 1339 N N . TRP A 1 179 ? 14.100 -6.413 -5.179 1.00 89.00 179 TRP A N 1
ATOM 1340 C CA . TRP A 1 179 ? 13.592 -6.000 -3.871 1.00 89.00 179 TRP A CA 1
ATOM 1341 C C . TRP A 1 179 ? 14.270 -6.719 -2.699 1.00 89.00 179 TRP A C 1
ATOM 1343 O O . TRP A 1 179 ? 14.067 -6.350 -1.540 1.00 89.00 179 TRP A O 1
ATOM 1353 N N . ARG A 1 180 ? 15.124 -7.723 -2.941 1.00 82.12 180 ARG A N 1
ATOM 1354 C CA . ARG A 1 180 ? 15.980 -8.298 -1.890 1.00 82.12 180 ARG A CA 1
ATOM 1355 C C . ARG A 1 180 ? 17.011 -7.255 -1.446 1.00 82.12 180 ARG A C 1
ATOM 1357 O O . ARG A 1 180 ? 17.642 -6.614 -2.268 1.00 82.12 180 ARG A O 1
ATOM 1364 N N . GLY A 1 181 ? 17.137 -7.039 -0.135 1.00 73.94 181 GLY A N 1
ATOM 1365 C CA . GLY A 1 181 ? 18.011 -5.991 0.427 1.00 73.94 181 GLY A CA 1
ATOM 1366 C C . GLY A 1 181 ? 17.600 -4.523 0.186 1.00 73.94 181 GLY A C 1
ATOM 1367 O O . GLY A 1 181 ? 18.201 -3.645 0.788 1.00 73.94 181 GLY A O 1
ATOM 1368 N N . HIS A 1 182 ? 16.570 -4.246 -0.621 1.00 82.88 182 HIS A N 1
ATOM 1369 C CA . HIS A 1 182 ? 16.060 -2.892 -0.868 1.00 82.88 182 HIS A CA 1
ATOM 1370 C C . HIS A 1 182 ? 15.304 -2.299 0.338 1.00 82.88 182 HIS A C 1
ATOM 1372 O O . HIS A 1 182 ? 14.746 -3.047 1.146 1.00 82.88 182 HIS A O 1
ATOM 1378 N N . GLY A 1 183 ? 15.240 -0.967 0.420 1.00 77.12 183 GLY A N 1
ATOM 1379 C CA . GLY A 1 183 ? 14.555 -0.211 1.471 1.00 77.12 183 GLY A CA 1
ATOM 1380 C C . GLY A 1 183 ? 15.512 0.491 2.436 1.00 77.12 183 GLY A C 1
ATOM 1381 O O . GLY A 1 183 ? 16.733 0.460 2.279 1.00 77.12 183 GLY A O 1
ATOM 1382 N N . VAL A 1 184 ? 14.946 1.140 3.450 1.00 74.38 184 VAL A N 1
ATOM 1383 C CA . VAL A 1 184 ? 15.711 1.847 4.481 1.00 74.38 184 VAL A CA 1
ATOM 1384 C C . VAL A 1 184 ? 16.422 0.823 5.375 1.00 74.38 184 VAL A C 1
ATOM 1386 O O . VAL A 1 184 ? 15.794 0.149 6.189 1.00 74.38 184 VAL A O 1
ATOM 1389 N N . ALA A 1 185 ? 17.746 0.703 5.233 1.00 61.59 185 ALA A N 1
ATOM 1390 C CA . ALA A 1 185 ? 18.556 -0.250 6.003 1.00 61.59 185 ALA A CA 1
ATOM 1391 C C . ALA A 1 185 ? 18.591 0.065 7.514 1.00 61.59 185 ALA A C 1
ATOM 1393 O O . ALA A 1 185 ? 18.640 -0.842 8.348 1.00 61.59 185 ALA A O 1
ATOM 1394 N N . TYR A 1 186 ? 18.536 1.354 7.861 1.00 58.88 186 TYR A N 1
ATOM 1395 C CA . TYR A 1 186 ? 18.543 1.855 9.234 1.00 58.88 186 TYR A CA 1
ATOM 1396 C C . TYR A 1 186 ? 17.377 2.830 9.428 1.00 58.88 186 TYR A C 1
ATOM 1398 O O . TYR A 1 186 ? 17.531 4.015 9.130 1.00 58.88 186 TYR A O 1
ATOM 1406 N N . PRO A 1 187 ? 16.203 2.351 9.883 1.00 62.22 187 PRO A N 1
ATOM 1407 C CA . PRO A 1 187 ? 15.095 3.237 10.220 1.00 62.22 187 PRO A CA 1
ATOM 1408 C C . PRO A 1 187 ? 15.513 4.193 11.339 1.00 62.22 187 PRO A C 1
ATOM 1410 O O . PRO A 1 187 ? 16.328 3.848 12.203 1.00 62.22 187 PRO A O 1
ATOM 1413 N N . GLN A 1 188 ? 14.952 5.397 11.343 1.00 62.69 188 GLN A N 1
ATOM 1414 C CA . GLN A 1 188 ? 15.407 6.482 12.217 1.00 62.69 188 GLN A CA 1
ATOM 1415 C C . GLN A 1 188 ? 15.230 6.151 13.704 1.00 62.69 188 GLN A C 1
ATOM 1417 O O . GLN A 1 188 ? 16.053 6.543 14.527 1.00 62.69 188 GLN A O 1
ATOM 1422 N N . SER A 1 189 ? 14.228 5.342 14.055 1.00 58.56 189 SER A N 1
ATOM 1423 C CA . SER A 1 189 ? 14.040 4.828 15.419 1.00 58.56 189 SER A CA 1
ATOM 1424 C C . SER A 1 189 ? 15.238 4.020 15.933 1.00 58.56 189 SER A C 1
ATOM 1426 O O . SER A 1 189 ? 15.579 4.104 17.113 1.00 58.56 189 SER A O 1
ATOM 1428 N N . ARG A 1 190 ? 15.926 3.277 15.054 1.00 59.97 190 ARG A N 1
ATOM 1429 C CA . ARG A 1 190 ? 17.152 2.545 15.400 1.00 59.97 190 ARG A CA 1
ATOM 1430 C C . ARG A 1 190 ? 18.324 3.504 15.600 1.00 59.97 190 ARG A C 1
ATOM 1432 O O . ARG A 1 190 ? 19.047 3.354 16.578 1.00 59.97 190 ARG A O 1
ATOM 1439 N N . LEU A 1 191 ? 18.474 4.507 14.735 1.00 63.53 191 LEU A N 1
ATOM 1440 C CA . LEU A 1 191 ? 19.534 5.516 14.858 1.00 63.53 191 LEU A CA 1
ATOM 1441 C C . LEU A 1 191 ? 19.378 6.360 16.132 1.00 63.53 191 LEU A C 1
ATOM 1443 O O . LEU A 1 191 ? 20.358 6.596 16.836 1.00 63.53 191 LEU A O 1
ATOM 1447 N N . ALA A 1 192 ? 18.149 6.758 16.470 1.00 60.47 192 ALA A N 1
ATOM 1448 C CA . ALA A 1 192 ? 17.844 7.489 17.699 1.00 60.47 192 ALA A CA 1
ATOM 1449 C C . ALA A 1 192 ? 18.178 6.660 18.952 1.00 60.47 192 ALA A C 1
ATOM 1451 O O . ALA A 1 192 ? 18.879 7.137 19.843 1.00 60.47 192 ALA A O 1
ATOM 1452 N N . TRP A 1 193 ? 17.773 5.389 18.987 1.00 60.12 193 TRP A N 1
ATOM 1453 C CA . TRP A 1 193 ? 18.106 4.479 20.086 1.00 60.12 193 TRP A CA 1
ATOM 1454 C C . TRP A 1 193 ? 19.617 4.218 20.216 1.00 60.12 193 TRP A C 1
ATOM 1456 O O . TRP A 1 193 ? 20.152 4.151 21.326 1.00 60.12 193 TRP A O 1
ATOM 1466 N N . GLU A 1 194 ? 20.340 4.086 19.099 1.00 69.25 194 GLU A N 1
ATOM 1467 C CA . GLU A 1 194 ? 21.801 3.938 19.113 1.00 69.25 194 GLU A CA 1
ATOM 1468 C C . GLU A 1 194 ? 22.482 5.206 19.646 1.00 69.25 194 GLU A C 1
ATOM 1470 O O . GLU A 1 194 ? 23.385 5.112 20.485 1.00 69.25 194 GLU A O 1
ATOM 1475 N N . ALA A 1 195 ? 22.008 6.387 19.238 1.00 67.75 195 ALA A N 1
ATOM 1476 C CA . ALA A 1 195 ? 22.486 7.669 19.744 1.00 67.75 195 ALA A CA 1
ATOM 1477 C C . ALA A 1 195 ? 22.248 7.813 21.258 1.00 67.75 195 ALA A C 1
ATOM 1479 O O . ALA A 1 195 ? 23.161 8.212 21.988 1.00 67.75 195 ALA A O 1
ATOM 1480 N N . GLU A 1 196 ? 21.074 7.416 21.756 1.00 66.88 196 GLU A N 1
ATOM 1481 C CA . GLU A 1 196 ? 20.754 7.392 23.188 1.00 66.88 196 GLU A CA 1
ATOM 1482 C C . GLU A 1 196 ? 21.661 6.433 23.968 1.00 66.88 196 GLU A C 1
ATOM 1484 O O . GLU A 1 196 ? 22.221 6.804 25.004 1.00 66.88 196 GLU A O 1
ATOM 1489 N N . LYS A 1 197 ? 21.895 5.218 23.454 1.00 69.44 197 LYS A N 1
ATOM 1490 C CA . LYS A 1 197 ? 22.841 4.267 24.060 1.00 69.44 197 LYS A CA 1
ATOM 1491 C C . LYS A 1 197 ? 24.259 4.820 24.119 1.00 69.44 197 LYS A C 1
ATOM 1493 O O . LYS A 1 197 ? 24.955 4.662 25.129 1.00 69.44 197 LYS A O 1
ATOM 1498 N N . GLN A 1 198 ? 24.699 5.480 23.054 1.00 69.25 198 GLN A N 1
ATOM 1499 C CA . GLN A 1 198 ? 26.035 6.056 22.980 1.00 69.25 198 GLN A CA 1
ATOM 1500 C C . GLN A 1 198 ? 26.178 7.277 23.905 1.00 69.25 198 GLN A C 1
ATOM 1502 O O . GLN A 1 198 ? 27.230 7.454 24.530 1.00 69.25 198 GLN A O 1
ATOM 1507 N N . ALA A 1 199 ? 25.120 8.076 24.070 1.00 65.94 199 ALA A N 1
ATOM 1508 C CA . ALA A 1 199 ? 25.048 9.163 25.044 1.00 65.94 199 ALA A CA 1
ATOM 1509 C C . ALA A 1 199 ? 25.061 8.640 26.494 1.00 65.94 199 ALA A C 1
ATOM 1511 O O . ALA A 1 199 ? 25.864 9.107 27.307 1.00 65.94 199 ALA A O 1
ATOM 1512 N N . GLY A 1 200 ? 24.270 7.608 26.804 1.00 66.88 200 GLY A N 1
ATOM 1513 C CA . GLY A 1 200 ? 24.243 6.957 28.119 1.00 66.88 200 GLY A CA 1
ATOM 1514 C C . GLY A 1 200 ? 25.592 6.342 28.513 1.00 66.88 200 GLY A C 1
ATOM 1515 O O . GLY A 1 200 ? 26.065 6.527 29.637 1.00 66.88 200 GLY A O 1
ATOM 1516 N N . SER A 1 201 ? 26.283 5.700 27.564 1.00 59.50 201 SER A N 1
ATOM 1517 C CA . SER A 1 201 ? 27.633 5.150 27.769 1.00 59.50 201 SER A CA 1
ATOM 1518 C C . SER A 1 201 ? 28.681 6.238 28.067 1.00 59.50 201 SER A C 1
ATOM 1520 O O . SER A 1 201 ? 29.526 6.078 28.956 1.00 59.50 201 SER A O 1
ATO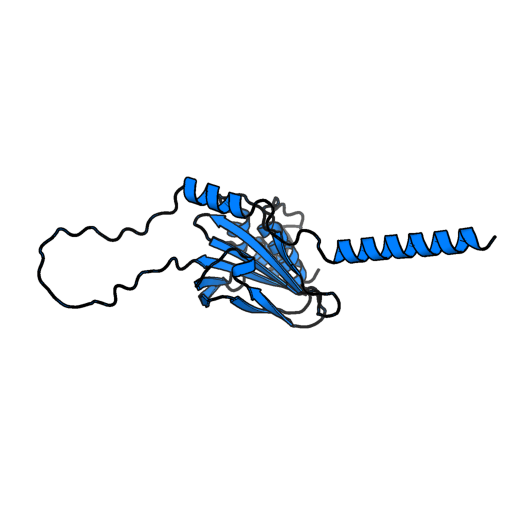M 1522 N N . LYS A 1 202 ? 28.604 7.392 27.385 1.00 58.06 202 LYS A N 1
ATOM 1523 C CA . LYS A 1 202 ? 29.489 8.547 27.631 1.00 58.06 202 LYS A CA 1
ATOM 1524 C C . LYS A 1 202 ? 29.249 9.187 29.004 1.00 58.06 202 LYS A C 1
ATOM 1526 O O . LYS A 1 202 ? 30.215 9.582 29.659 1.00 58.06 202 LYS A O 1
ATOM 1531 N N . ILE A 1 203 ? 27.996 9.262 29.460 1.00 56.50 203 ILE A N 1
ATOM 1532 C CA . ILE A 1 203 ? 27.643 9.765 30.799 1.00 56.50 203 ILE A CA 1
ATOM 1533 C C . ILE A 1 203 ? 28.214 8.845 31.887 1.00 56.50 203 ILE A C 1
ATOM 1535 O O . ILE A 1 203 ? 28.817 9.330 32.848 1.00 56.50 203 ILE A O 1
ATOM 1539 N N . TYR A 1 204 ? 28.103 7.525 31.708 1.00 47.22 204 TYR A N 1
ATOM 1540 C CA . TYR A 1 204 ? 28.654 6.548 32.648 1.00 47.22 204 TYR A CA 1
ATOM 1541 C C . TYR A 1 204 ? 30.189 6.638 32.751 1.00 47.22 204 TYR A C 1
ATOM 1543 O O . TYR A 1 204 ? 30.731 6.727 33.853 1.00 47.22 204 TYR A O 1
ATOM 1551 N N . ARG A 1 205 ? 30.907 6.741 31.620 1.00 52.12 205 ARG A N 1
ATOM 1552 C CA . ARG A 1 205 ? 32.377 6.916 31.616 1.00 52.12 205 ARG A CA 1
ATOM 1553 C C . ARG A 1 205 ? 32.839 8.231 32.252 1.00 52.12 205 ARG A C 1
ATOM 1555 O O . ARG A 1 205 ? 33.852 8.249 32.943 1.00 52.12 205 ARG A O 1
ATOM 1562 N N . ARG A 1 206 ? 32.096 9.332 32.073 1.00 51.47 206 ARG A N 1
ATOM 1563 C CA . ARG A 1 206 ? 32.421 10.622 32.717 1.00 51.47 206 ARG A CA 1
ATOM 1564 C C . ARG A 1 206 ? 32.242 10.600 34.239 1.00 51.47 206 ARG A C 1
ATOM 1566 O O . ARG A 1 206 ? 32.950 11.333 34.921 1.00 51.47 206 ARG A O 1
ATOM 1573 N N . ARG A 1 207 ? 31.329 9.778 34.774 1.00 52.91 207 ARG A N 1
ATOM 1574 C CA . ARG A 1 207 ? 31.183 9.565 36.227 1.00 52.91 207 ARG A CA 1
ATOM 1575 C C . ARG A 1 207 ? 32.275 8.662 36.805 1.00 52.91 207 ARG A C 1
ATOM 1577 O O . ARG A 1 207 ? 32.688 8.897 37.933 1.00 52.91 207 ARG A O 1
ATOM 1584 N N . ALA A 1 208 ? 32.761 7.683 36.041 1.00 55.09 208 ALA A N 1
ATOM 1585 C CA . ALA A 1 208 ? 33.842 6.793 36.472 1.00 55.09 208 ALA A CA 1
ATOM 1586 C C . ALA A 1 208 ? 35.204 7.507 36.601 1.00 55.09 208 ALA A C 1
ATOM 1588 O O . ALA A 1 208 ? 35.946 7.214 37.527 1.00 55.09 208 ALA A O 1
ATOM 1589 N N . ASN A 1 209 ? 35.497 8.493 35.745 1.00 53.59 209 ASN A N 1
ATOM 1590 C CA . ASN A 1 209 ? 36.759 9.256 35.772 1.00 53.59 209 ASN A CA 1
ATOM 1591 C C . ASN A 1 209 ? 36.766 10.469 36.733 1.00 53.59 209 ASN A C 1
ATOM 1593 O O . ASN A 1 209 ? 37.673 11.293 36.665 1.00 53.59 209 ASN A O 1
ATOM 1597 N N . ARG A 1 210 ? 35.743 10.634 37.584 1.00 53.97 210 ARG A N 1
ATOM 1598 C CA . ARG A 1 210 ? 35.655 11.712 38.596 1.00 53.97 210 ARG A CA 1
ATOM 1599 C C . ARG A 1 210 ? 35.784 11.197 40.041 1.00 53.97 210 ARG A C 1
ATOM 1601 O O . ARG A 1 210 ? 35.338 11.883 40.959 1.00 53.97 210 ARG A O 1
ATOM 1608 N N . ARG A 1 211 ? 36.333 9.998 40.242 1.00 45.09 211 ARG A N 1
ATOM 1609 C CA . ARG A 1 211 ? 36.669 9.448 41.563 1.00 45.09 211 ARG A CA 1
ATOM 1610 C C . ARG A 1 211 ? 38.171 9.325 41.720 1.00 45.09 211 ARG A C 1
ATOM 1612 O O . ARG A 1 211 ? 38.817 9.010 40.699 1.00 45.09 211 ARG A O 1
#

Organism: NCBI:txid127549

InterPro domains:
  IPR002241 Glycoside hydrolase, family 27 [PF16499] (5-48)
  IPR002241 Glycoside hydrolase, family 27 [PTHR11452] (1-140)
  IPR013780 Glycosyl hydrolase, all-beta [G3DSA:2.60.40.1180] (62-145)
  IPR013785 Aldolase-type TIM barrel [G3DSA:3.20.20.70] (1-52)
  IPR017853 Glycoside hydrolase superfamily [SSF51445] (1-48)
  IPR041233 Alpha galactosidase, C-terminal domain [PF17801] (67-138)

Sequence (211 aa):
MTTSEYRCQFAIWALMKAPLLISTDVTNMSAATLEILSNTDVIAINQDALGVAGRLVEERPPDAAHLQVWAGPLSAGRVAVVLWNRGETMQEILGRFVNMQLEGSARVYDCLAHEDLGIASGQLVRNVSAHDVAVFVLTPTTGEHEDVGRRGDGGRQQGVAGGSRAWTAAHDAAWAARWRGHGVAYPQSRLAWEAEKQAGSKIYRRRANRR

Nearest PDB structures (foldseek):
  4ogz-assembly2_B  TM=9.028E-01  e=1.811E-11  Bacteroides fragilis NCTC 9343
  4nx0-assembly1_D  TM=9.328E-01  e=5.218E-11  Geobacillus stearothermophilus
  4nzf-assembly1_A  TM=9.364E-01  e=1.417E-10  Geobacillus stearothermophilus
  3cc1-assembly1_B-2  TM=8.990E-01  e=3.227E-10  Halalkalibacterium halodurans C-125
  3cc1-assembly1_A-2  TM=8.935E-01  e=6.533E-10  Halalkalibacterium halodurans C-125

Secondary structure (DSSP, 8-state):
--HHHHHHHHHHHHHTT------S-TTS--HHHHHHHT-HHHHHHHT-TT-PPPEEEEE--TTTTT-EEEEEE-STT-EEEEEE--SSS-EEEEEEGGGGT--SEEEEEETTTTEEEEEEESEEEEEE-TT-EEEEEEEE-------------------------PPPHHHHHHHHHHTTT-S-SS-HHHHHHHHHHHHHHHHHHHHHTT-

Radius of gyration: 22.45 Å; Cα contacts (8 Å, |Δi|>4): 342; chains: 1; bounding box: 58×33×91 Å

Solvent-accessible surface area (backbone atoms only — not comparable to full-atom values): 12209 Å² total; per-residue (Å²): 129,55,74,42,44,50,45,36,52,51,53,54,40,19,43,44,49,48,85,90,76,84,84,69,63,81,93,74,61,53,71,70,56,48,52,60,78,62,34,62,53,50,47,46,58,30,66,32,89,60,71,49,54,30,38,52,40,44,72,47,59,78,94,51,48,44,33,35,32,32,35,24,62,38,54,75,75,19,31,41,38,37,44,37,27,68,19,90,51,68,41,80,47,74,45,49,26,68,64,63,79,45,71,69,34,25,38,36,32,33,45,81,77,74,39,79,75,46,76,40,58,59,47,49,77,47,80,29,47,44,42,16,57,46,43,33,43,34,38,63,56,69,78,75,74,74,77,73,78,77,83,81,80,93,80,96,73,82,89,75,79,86,66,81,78,72,73,44,74,68,52,41,54,53,53,57,53,66,55,58,92,56,50,58,90,73,51,65,71,58,55,52,50,51,51,50,51,54,50,53,52,52,54,54,52,59,58,62,73,71,112

pLDDT: mean 81.74, std 20.47, range [29.94, 98.75]

Foldseek 3Di:
DDLQLLLVVLLQCLLQLHDLDDPDDPVDDDPSNVLSSPLVLSNCSSVAPLSFHKAFLDFDDPVPQRWTWIWDAGPPRKMKIKTFGQGQAWDKDKDFVVSRVAAFKWFKAWSSVRDTPGMDTGIDIDTAGHSHMTIIMTGHPPDPPPCPDPDDDDDDDDDDPPDPPGQDPVNSVVSSVVCVVGHDPADVVNVVVVVVVVVVVVVVVVVVVPD

Mean predicted aligned error: 10.75 Å

=== Feature glossary ===
Legend for the data blocks above and below:

— What the protein is —

The amino-acid sequence is the protein's primary structure: the linear order of residues from the N-terminus to the C-terminus, written in one-letter code. Everything else here — the 3D coordinates, the secondary structure, the domain annotations — is ultimately a consequence of this string.

Database cross-references. InterPro integrates a dozen domain/family signature databases into unified entries with residue-range hits. GO terms attach function/process/location labels with evidence codes. CATH codes position the fold in a four-l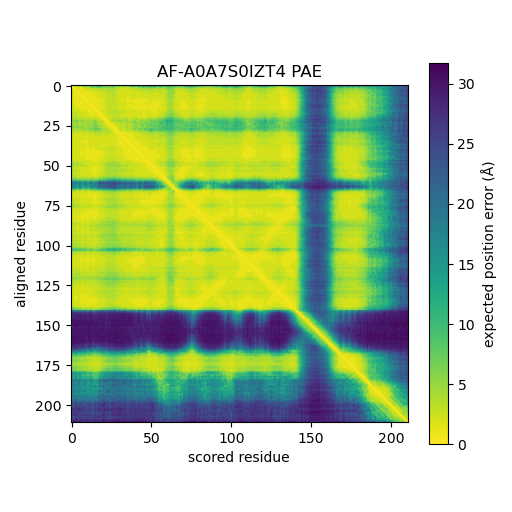evel structural taxonomy. Organism is the NCBI-taxonomy species name.

— Where its atoms are —

The mmCIF block holds the 3D Cartesian coordinates of each backbone atom (N, Cα, C, O) in ångströms. mmCIF is the PDB's canonical archive format — a tagged-loop text representation of the atomic model.

The six renders are orthographic views along the three Cartesian axes in both directions. Representation (cartoon, sticks, or surface) and color scheme (sequence-rainbow or by-chain) vary across proteins so the training set covers all the common visualization conventions.

— Local backbone conformation —

Secondary structure is the local, repeating backbone conformation. DSSP classifies it into eight states by reading the hydrogen-bond network: three helix types (H, G, I), two β types (E, B), two non-regular types (T, S), and unstructured coil (-).

SS3 is a coarse helix/strand/coil call (letters a/b/c) made by the P-SEA algorithm from inter-Cα distances and dihedrals. It is less detailed than DSSP but needs only Cα positions.

Backbone dihedral angles. Every residue except chain termini has a φ (preceding-C → N → Cα → C) and a ψ (N → Cα → C → next-N). They are reported in degrees following the IUPAC sign convention. Secondary structure is essentially a statement about which (φ, ψ) basin each residue occupies.

— Global shape and packing —

The geometric summary reports three shape descriptors. Rg (radius of gyration) measures how spread out the Cα atoms are about their centre of mass; compact globular proteins have small Rg, elongated or unfolded ones large. Cα contacts (<8 Å, |i−j|>4) count long-range residue pairs in spatial proximity — high for tightly packed folds, near zero for rods or random coil. The bounding-box extents give the protein's footprint along x, y, z in Å.

Solvent accessibility: the surface area of each residue that a 1.4 Å water probe can touch, in Å². When only backbone atoms are present the absolute values are lower than full-atom SASA (side chains contribute most of the area) and are flagged as backbone-only.

Plot images: a contact map (which residues are close in 3D, as an N×N binary image), a Ramachandran scatter (backbone torsion angles, revealing secondary-structure composition at a glance), and — for AlphaFold structures — a PAE heatmap (pairwise prediction confidence).

— Structural neighborhood —

Foldseek's 3Di representation compresses backbone geometry into a per-residue letter drawn from a learned twenty-state alphabet. It captures the tertiary interaction pattern around each residue — which residues are packed against it in space, regardless of where they are in sequence.

Structural nearest neighbors (via Foldseek easy-search vs the PDB). Reported per hit: target PDB id, E-value, and alignment TM-score. A TM-score above ~0.5 is the conventional threshold for 'same fold'.

— Confidence and disorder —

pLDDT (predicted Local Distance Difference Test) is AlphaFold's per-residue confidence score, ranging from 0 to 100. Values above 90 indicate high confidence (typically well-packed cores); 70–90 is confident; 50–70 low confidence; below 50 usually means the region is disordered or the prediction is unreliable there. AlphaFold stores pLDDT in the mmCIF B-factor column.

For experimental (PDB) structures, the B-factor (temperature factor) quantifies the positional spread of each atom in the crystal — a combination of thermal vibration and static disorder — in units of Å². High B-factors mark flexible loops or poorly resolved regions; low B-factors mark the rigid, well-ordered core.

Predicted Aligned Error (PAE) is an AlphaFold confidence matrix: entry (i, j) is the expected error in the position of residue j, in ångströms, when the prediction is superimposed on the true structure at residue i. Low PAE within a block of residues means that block is internally rigid and well-predicted; high PAE between two blocks means their relative placement is uncertain even if each block individually is confident.